Protein AF-A0A916DU75-F1 (afdb_monomer)

Radius of gyration: 29.06 Å; Cα contacts (8 Å, |Δi|>4): 273; chains: 1; bounding box: 98×56×51 Å

Mean predicted aligned error: 17.25 Å

Sequence (217 aa):
MIKKIGFFAILLAIMVCLQPNLFKSIFGGTTSDLSIDEKNLAAPTRGGAENTQYAAGYSAEDFGEAFSSPMDGKFVVEKEMKPIGPWEDLLNLKFSIRFDETVDDVIFEPKFSKKIRSYENKIIEVEGFIIPHDVAADAMADLEDDGQKFMFSAFPLASCFFCGGAGAESVMEAFPKNPIEYTERKIKIRGRLVFNEEDFLKLPYLLKDVVLVEDNL

Secondary structure (DSSP, 8-state):
---TTHHHHHHHHHHHTS-TTSSTTS-----------GGG--PPPTT-----PPPTT--TTTTTTTTTS--TTTS------PPPTTHHHHTT-EEEEEEETTTTEEEEEEE--HHHHTTTT-EEEEEEEEEPHHHHHTT-TT----SS-EEEESS-GGGSGGGTSS-GGGEEEEEESS-----SS-EEEEEEEEE--S-TTS-SEEEEEEEEEES--

pLDDT: mean 74.32, std 21.04, range [32.53, 98.25]

Foldseek 3Di:
DDDPPPPVVVVVVVVVVPDPDDPPPPDDDDDDDPPPPPVPPDDDDPPDDDDDDDDPPDDPVNCPPVPVVPPPPPDPPVPPPCFDFLLVQLQPWAWDWDQDPVVRDIFTQIDQDPSNCVQAQHKGKGKFAWDDPVLVCVVQVPPPPPPAKTKTFSDQPCQGCSNVNGPLSGIEIEGEPDHDDHDSDMFMKIFTWHADRDDRSDRGIYGPHIDTDGDHD

Solvent-accessible surface area (backbone atoms only — not comparable to full-atom values): 13849 Å² total; per-residue (Å²): 142,88,77,94,64,69,69,66,63,57,58,58,59,57,62,66,74,75,56,96,79,82,72,84,85,78,76,89,75,93,74,78,90,78,78,75,68,79,90,69,81,65,84,78,66,95,84,67,94,81,80,88,81,63,62,94,95,52,54,76,70,82,49,55,56,75,73,76,46,73,63,84,74,79,59,72,72,74,68,81,74,74,58,66,68,59,49,61,52,42,56,66,54,42,66,51,77,44,78,38,82,92,77,74,43,78,38,50,42,76,49,77,46,76,73,46,55,70,45,56,74,33,78,49,64,46,59,27,22,62,48,57,65,74,66,48,46,81,75,37,92,78,68,78,77,84,83,51,66,44,41,39,22,62,39,57,74,89,41,18,45,86,64,71,54,40,55,70,51,43,39,29,42,34,34,44,75,57,86,76,84,87,51,92,53,39,29,30,38,32,23,34,31,39,74,49,87,80,56,56,93,50,62,47,33,36,29,36,71,25,42,85,73,46,78,81,104

Organism: NCBI:txid2864201

Structure (mmCIF, N/CA/C/O backbone):
data_AF-A0A916DU75-F1
#
_entry.id   AF-A0A916DU75-F1
#
loop_
_atom_site.group_PDB
_atom_site.id
_atom_site.type_symbol
_atom_site.label_atom_id
_atom_site.label_alt_id
_atom_site.label_comp_id
_atom_site.label_asym_id
_atom_site.label_entity_id
_atom_site.label_seq_id
_atom_site.pdbx_PDB_ins_code
_atom_site.Cartn_x
_atom_site.Cartn_y
_atom_site.Cartn_z
_atom_site.occupancy
_atom_site.B_iso_or_equiv
_atom_site.auth_seq_id
_atom_site.auth_comp_id
_atom_site.auth_asym_id
_atom_site.auth_atom_id
_atom_site.pdbx_PDB_model_num
ATOM 1 N N . MET A 1 1 ? 84.729 -20.583 -16.388 1.00 51.12 1 MET A N 1
ATOM 2 C CA . MET A 1 1 ? 83.946 -20.934 -17.596 1.00 51.12 1 MET A CA 1
ATOM 3 C C . MET A 1 1 ? 82.936 -22.000 -17.215 1.00 51.12 1 MET A C 1
ATOM 5 O O . MET A 1 1 ? 83.378 -23.101 -16.955 1.00 51.12 1 MET A O 1
ATOM 9 N N . ILE A 1 2 ? 81.645 -21.663 -17.093 1.00 46.91 2 ILE A N 1
ATOM 10 C CA . ILE A 1 2 ? 80.456 -22.551 -17.111 1.00 46.91 2 ILE A CA 1
ATOM 11 C C . ILE A 1 2 ? 79.218 -21.650 -16.887 1.00 46.91 2 ILE A C 1
ATOM 13 O O . ILE A 1 2 ? 79.320 -20.645 -16.191 1.00 46.91 2 ILE A O 1
ATOM 17 N N . LYS A 1 3 ? 78.078 -22.032 -17.485 1.00 43.00 3 LYS A N 1
ATOM 18 C CA . LYS A 1 3 ? 76.734 -21.399 -17.500 1.00 43.00 3 LYS A CA 1
ATOM 19 C C . LYS A 1 3 ? 76.401 -20.442 -18.661 1.00 43.00 3 LYS A C 1
ATOM 21 O O . LYS A 1 3 ? 75.785 -19.404 -18.470 1.00 43.00 3 LYS A O 1
ATOM 26 N N . LYS A 1 4 ? 76.626 -20.897 -19.902 1.00 53.75 4 LYS A N 1
ATOM 27 C CA . LYS A 1 4 ? 75.838 -20.493 -21.097 1.00 53.75 4 LYS A CA 1
ATOM 28 C C . LYS A 1 4 ? 74.477 -21.226 -21.209 1.00 53.75 4 LYS A C 1
ATOM 30 O O . LYS A 1 4 ? 73.976 -21.432 -22.304 1.00 53.75 4 LYS A O 1
ATOM 35 N N . ILE A 1 5 ? 73.879 -21.651 -20.092 1.00 56.03 5 ILE A N 1
ATOM 36 C CA . ILE A 1 5 ? 72.645 -22.471 -20.085 1.00 56.03 5 ILE A CA 1
ATOM 37 C C . ILE A 1 5 ? 71.420 -21.674 -19.583 1.00 56.03 5 ILE A C 1
ATOM 39 O O . ILE A 1 5 ? 70.287 -22.073 -19.814 1.00 56.03 5 ILE A O 1
ATOM 43 N N . GLY A 1 6 ? 71.615 -20.496 -18.976 1.00 48.59 6 GLY A N 1
ATOM 44 C CA . GLY A 1 6 ? 70.511 -19.704 -18.408 1.00 48.59 6 GLY A CA 1
ATOM 45 C C . GLY A 1 6 ? 69.753 -18.801 -19.389 1.00 48.59 6 GLY A C 1
ATOM 46 O O . GLY A 1 6 ? 68.643 -18.388 -19.082 1.00 48.59 6 GLY A O 1
ATOM 47 N N . PHE A 1 7 ? 70.312 -18.490 -20.562 1.00 50.97 7 PHE A N 1
ATOM 48 C CA . PHE A 1 7 ? 69.711 -17.491 -21.462 1.00 50.97 7 PHE A CA 1
ATOM 49 C C . PHE A 1 7 ? 68.712 -18.094 -22.467 1.00 50.97 7 PHE A C 1
ATOM 51 O O . PHE A 1 7 ? 67.794 -17.415 -22.912 1.00 50.97 7 PHE A O 1
ATOM 58 N N . PHE A 1 8 ? 68.836 -19.388 -22.782 1.00 50.06 8 PHE A N 1
ATOM 59 C CA . PHE A 1 8 ? 67.950 -20.064 -23.741 1.00 50.06 8 PHE A CA 1
ATOM 60 C C . PHE A 1 8 ? 66.620 -20.533 -23.122 1.00 50.06 8 PHE A C 1
ATOM 62 O O . PHE A 1 8 ? 65.616 -20.614 -23.821 1.00 50.06 8 PHE A O 1
ATOM 69 N N . ALA A 1 9 ? 66.581 -20.779 -21.807 1.00 51.38 9 ALA A N 1
ATOM 70 C CA . ALA A 1 9 ? 65.357 -21.184 -21.108 1.00 51.38 9 ALA A CA 1
ATOM 71 C C . ALA A 1 9 ? 64.379 -20.015 -20.874 1.00 51.38 9 ALA A C 1
ATOM 73 O O . ALA A 1 9 ? 63.173 -20.223 -20.788 1.00 51.38 9 ALA A O 1
ATOM 74 N N . ILE A 1 10 ? 64.884 -18.779 -20.820 1.00 54.25 10 ILE A N 1
ATOM 75 C CA . ILE A 1 10 ? 64.062 -17.582 -20.584 1.00 54.25 10 ILE A CA 1
ATOM 76 C C . ILE A 1 10 ? 63.398 -17.102 -21.885 1.00 54.25 10 ILE A C 1
ATOM 78 O O . ILE A 1 10 ? 62.276 -16.604 -21.852 1.00 54.25 10 ILE A O 1
ATOM 82 N N . LEU A 1 11 ? 64.020 -17.335 -23.048 1.00 52.31 11 LEU A N 1
ATOM 83 C CA . LEU A 1 11 ? 63.422 -16.969 -24.337 1.00 52.31 11 LEU A CA 1
ATOM 84 C C . LEU A 1 11 ? 62.243 -17.878 -24.735 1.00 52.31 11 LEU A C 1
ATOM 86 O O . LEU A 1 11 ? 61.306 -17.415 -25.378 1.00 52.31 11 LEU A O 1
ATOM 90 N N . LEU A 1 12 ? 62.254 -19.151 -24.318 1.00 51.94 12 LEU A N 1
ATOM 91 C CA . LEU A 1 12 ? 61.173 -20.098 -24.619 1.00 51.94 12 LEU A CA 1
ATOM 92 C C . LEU A 1 12 ? 59.919 -19.845 -23.759 1.00 51.94 12 LEU A C 1
ATOM 94 O O . LEU A 1 12 ? 58.803 -20.042 -24.230 1.00 51.94 12 LEU A O 1
ATOM 98 N N . ALA A 1 13 ? 60.086 -19.336 -22.533 1.00 51.72 13 ALA A N 1
ATOM 99 C CA . ALA A 1 13 ? 58.971 -18.990 -21.649 1.00 51.72 13 ALA A CA 1
ATOM 100 C C . ALA A 1 13 ? 58.232 -17.710 -22.088 1.00 51.72 13 ALA A C 1
ATOM 102 O O . ALA A 1 13 ? 57.023 -17.603 -21.9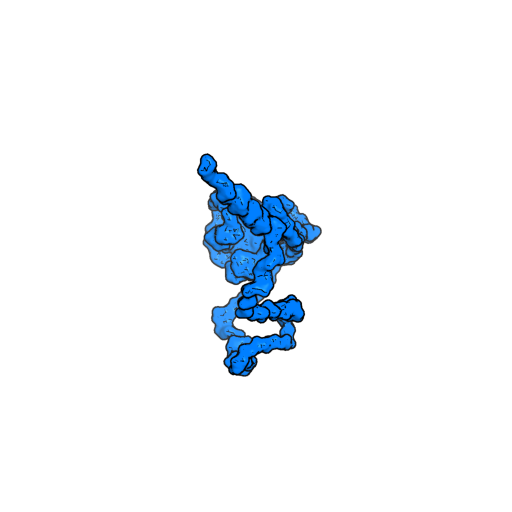08 1.00 51.72 13 ALA A O 1
ATOM 103 N N . ILE A 1 14 ? 58.926 -16.759 -22.724 1.00 54.84 14 ILE A N 1
ATOM 104 C CA . ILE A 1 14 ? 58.313 -15.507 -23.203 1.00 54.84 14 ILE A CA 1
ATOM 105 C C . ILE A 1 14 ? 57.527 -15.731 -24.508 1.00 54.84 14 ILE A C 1
ATOM 107 O O . ILE A 1 14 ? 56.539 -15.043 -24.759 1.00 54.84 14 ILE A O 1
ATOM 111 N N . MET A 1 15 ? 57.891 -16.740 -25.306 1.00 50.84 15 MET A N 1
ATOM 112 C CA . MET A 1 15 ? 57.182 -17.058 -26.550 1.00 50.84 15 MET A CA 1
ATOM 113 C C . MET A 1 15 ? 55.843 -17.792 -26.325 1.00 50.84 15 MET A C 1
ATOM 115 O O . MET A 1 15 ? 54.954 -17.706 -27.167 1.00 50.84 15 MET A O 1
ATOM 119 N N . VAL A 1 16 ? 55.655 -18.444 -25.169 1.00 51.28 16 VAL A N 1
ATOM 120 C CA . VAL A 1 16 ? 54.375 -19.069 -24.766 1.00 51.28 16 VAL A CA 1
ATOM 121 C C . VAL A 1 16 ? 53.357 -18.029 -24.268 1.00 51.28 16 VAL A C 1
ATOM 123 O O . VAL A 1 16 ? 52.153 -18.255 -24.355 1.00 51.28 16 VAL A O 1
ATOM 126 N N . CYS A 1 17 ? 53.805 -16.84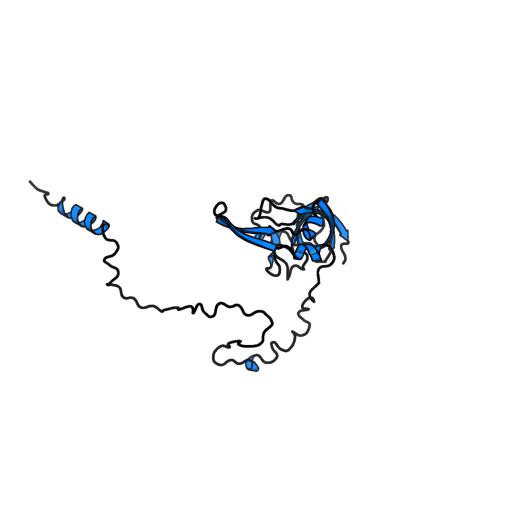6 -23.835 1.00 51.00 17 CYS A N 1
ATOM 127 C CA . CYS A 1 17 ? 52.925 -15.785 -23.331 1.00 51.00 17 CYS A CA 1
ATOM 128 C C . CYS A 1 17 ? 52.365 -14.842 -24.414 1.00 51.00 17 CYS A C 1
ATOM 130 O O . CYS A 1 17 ? 51.558 -13.975 -24.089 1.00 51.00 17 CYS A O 1
ATOM 132 N N . LEU A 1 18 ? 52.760 -14.984 -25.688 1.00 50.78 18 LEU A N 1
ATOM 133 C CA . LEU A 1 18 ? 52.386 -14.045 -26.761 1.00 50.78 18 LEU A CA 1
ATOM 134 C C . LEU A 1 18 ? 51.386 -14.582 -27.800 1.00 50.78 18 LEU A C 1
ATOM 136 O O . LEU A 1 18 ? 51.041 -13.845 -28.720 1.00 50.78 18 LEU A O 1
ATOM 140 N N . GLN A 1 19 ? 50.860 -15.808 -27.661 1.00 55.09 19 GLN A N 1
ATOM 141 C CA . GLN A 1 19 ? 49.793 -16.317 -28.543 1.00 55.09 19 GLN A CA 1
ATOM 142 C C . GLN A 1 19 ? 48.763 -17.201 -27.806 1.00 55.09 19 GLN A C 1
ATOM 144 O O . GLN A 1 19 ? 48.834 -18.426 -27.891 1.00 55.09 19 GLN A O 1
ATOM 149 N N . PRO A 1 20 ? 47.741 -16.626 -27.146 1.00 52.00 20 PRO A N 1
ATOM 150 C CA . PRO A 1 20 ? 46.705 -17.404 -26.452 1.00 52.00 20 PRO A CA 1
ATOM 151 C C . PRO A 1 20 ? 45.729 -18.162 -27.380 1.00 52.00 20 PRO A C 1
ATOM 153 O O . PRO A 1 20 ? 44.843 -18.856 -26.893 1.00 52.00 20 PRO A O 1
ATOM 156 N N . ASN A 1 21 ? 45.879 -18.078 -28.709 1.00 53.66 21 ASN A N 1
ATOM 157 C CA . ASN A 1 21 ? 44.889 -18.584 -29.672 1.00 53.66 21 ASN A CA 1
ATOM 158 C C . ASN A 1 21 ? 45.361 -19.731 -30.586 1.00 53.66 21 ASN A C 1
ATOM 160 O O . ASN A 1 21 ? 44.646 -20.073 -31.523 1.00 53.66 21 ASN A O 1
ATOM 164 N N . LEU A 1 22 ? 46.508 -20.372 -30.326 1.00 51.56 22 LEU A N 1
ATOM 165 C CA . LEU A 1 22 ? 47.019 -21.441 -31.207 1.00 51.56 22 LEU A CA 1
ATOM 166 C C . LEU A 1 22 ? 46.821 -22.884 -30.693 1.00 51.56 22 LEU A C 1
ATOM 168 O O . LEU A 1 22 ? 47.284 -23.821 -31.334 1.00 51.56 22 LEU A O 1
ATOM 172 N N . PHE A 1 23 ? 46.106 -23.099 -29.580 1.00 50.50 23 PHE A N 1
ATOM 173 C CA . PHE A 1 23 ? 45.897 -24.443 -28.999 1.00 50.50 23 PHE A CA 1
ATOM 174 C C . PHE A 1 23 ? 44.430 -24.899 -28.887 1.00 50.50 23 PHE A C 1
ATOM 176 O O . PHE A 1 23 ? 44.132 -25.876 -28.206 1.00 50.50 23 PHE A O 1
ATOM 183 N N . LYS A 1 24 ? 43.500 -24.255 -29.606 1.00 45.78 24 LYS A N 1
ATOM 184 C CA . LYS A 1 24 ? 42.074 -24.651 -29.636 1.00 45.78 24 LYS A CA 1
ATOM 185 C C . LYS A 1 24 ? 41.729 -25.773 -30.632 1.00 45.78 24 LYS A C 1
ATOM 187 O O . LYS A 1 24 ? 40.564 -26.120 -30.755 1.00 45.78 24 LYS A O 1
ATOM 192 N N . SER A 1 25 ? 42.711 -26.361 -31.324 1.00 46.25 25 SER A N 1
ATOM 193 C CA . SER A 1 25 ? 42.462 -27.329 -32.412 1.00 46.25 25 SER A CA 1
ATOM 194 C C . SER A 1 25 ? 42.789 -28.799 -32.087 1.00 46.25 25 SER A C 1
ATOM 196 O O . SER A 1 25 ? 42.677 -29.635 -32.979 1.00 46.25 25 SER A O 1
ATOM 198 N N . ILE A 1 26 ? 43.215 -29.148 -30.865 1.00 47.94 26 ILE A N 1
ATOM 199 C CA . ILE A 1 26 ? 43.721 -30.514 -30.569 1.00 47.94 26 ILE A CA 1
ATOM 200 C C . ILE A 1 26 ? 42.933 -31.252 -29.467 1.00 47.94 26 ILE A C 1
ATOM 202 O O . ILE A 1 26 ? 43.061 -32.464 -29.337 1.00 47.94 26 ILE A O 1
ATOM 206 N N . PHE A 1 27 ? 42.015 -30.594 -28.756 1.00 41.56 27 PHE A N 1
ATOM 207 C CA . PHE A 1 27 ? 41.101 -31.274 -27.828 1.00 41.56 27 PHE A CA 1
ATOM 208 C C . PHE A 1 27 ? 39.665 -31.214 -28.344 1.00 41.56 27 PHE A C 1
ATOM 210 O O . PHE A 1 27 ? 38.854 -30.398 -27.916 1.00 41.56 27 PHE A O 1
ATOM 217 N N . GLY A 1 28 ? 39.375 -32.097 -29.302 1.00 36.03 28 GLY A N 1
ATOM 218 C CA . GLY A 1 28 ? 38.015 -32.513 -29.617 1.00 36.03 28 GLY A CA 1
ATOM 219 C C . GLY A 1 28 ? 37.444 -33.298 -28.438 1.00 36.03 28 GLY A C 1
ATOM 220 O O . GLY A 1 28 ? 37.869 -34.419 -28.170 1.00 36.03 28 GLY A O 1
ATOM 221 N N . GLY A 1 29 ? 36.502 -32.680 -27.732 1.00 32.91 29 GLY A N 1
ATOM 222 C CA . GLY A 1 29 ? 35.667 -33.300 -26.713 1.00 32.91 29 GLY A CA 1
ATOM 223 C C . GLY A 1 29 ? 34.213 -32.996 -27.040 1.00 32.91 29 GLY A C 1
ATOM 224 O O . GLY A 1 29 ? 33.745 -31.880 -26.845 1.00 32.91 29 GLY A O 1
ATOM 225 N N . THR A 1 30 ? 33.534 -33.989 -27.603 1.00 36.16 30 THR A N 1
ATOM 226 C CA . THR A 1 30 ? 32.103 -34.005 -27.900 1.00 36.16 30 THR A CA 1
ATOM 227 C C . THR A 1 30 ? 31.295 -34.026 -26.604 1.00 36.16 30 THR A C 1
ATOM 229 O O . THR A 1 30 ? 31.310 -35.040 -25.916 1.00 36.16 30 THR A O 1
ATOM 232 N N . THR A 1 31 ? 30.525 -32.976 -26.315 1.00 36.09 31 THR A N 1
ATOM 233 C CA . THR A 1 31 ? 29.314 -33.069 -25.480 1.00 36.09 31 THR A CA 1
ATOM 234 C C . THR A 1 31 ? 28.274 -32.060 -25.961 1.00 36.09 31 THR A C 1
ATOM 236 O O . THR A 1 31 ? 28.397 -30.867 -25.708 1.00 36.09 31 THR A O 1
ATOM 239 N N . SER A 1 32 ? 27.273 -32.603 -26.660 1.00 38.34 32 SER A N 1
ATOM 240 C CA . SER A 1 32 ? 25.868 -32.175 -26.701 1.00 38.34 32 SER A CA 1
ATOM 241 C C . SER A 1 32 ? 25.564 -30.684 -26.885 1.00 38.34 32 SER A C 1
ATOM 243 O O . SER A 1 32 ? 25.498 -29.925 -25.919 1.00 38.34 32 SER A O 1
ATOM 245 N N . ASP A 1 33 ? 25.224 -30.337 -28.128 1.00 34.66 33 ASP A N 1
ATOM 246 C CA . ASP A 1 33 ? 24.292 -29.259 -28.460 1.00 34.66 33 ASP A CA 1
ATOM 247 C C . ASP A 1 33 ? 23.024 -29.357 -27.592 1.00 34.66 33 ASP A C 1
ATOM 249 O O . ASP A 1 33 ? 22.188 -30.240 -27.785 1.00 34.66 33 ASP A O 1
ATOM 253 N N . LEU A 1 34 ? 22.860 -28.426 -26.653 1.00 44.62 34 LEU A N 1
ATOM 254 C CA . LEU A 1 34 ? 21.542 -27.976 -26.216 1.00 44.62 34 LEU A CA 1
ATOM 255 C C . LEU A 1 34 ? 21.220 -26.726 -27.032 1.00 44.62 34 LEU A C 1
ATOM 257 O O . LEU A 1 34 ? 21.458 -25.599 -26.602 1.00 44.62 34 LEU A O 1
ATOM 261 N N . SER A 1 35 ? 20.718 -26.936 -28.246 1.00 38.88 35 SER A N 1
ATOM 262 C CA . SER A 1 35 ? 20.014 -25.889 -28.976 1.00 38.88 35 SER A CA 1
ATOM 263 C C . SER A 1 35 ? 18.678 -25.655 -28.273 1.00 38.88 35 SER A C 1
ATOM 265 O O . SER A 1 35 ? 17.723 -26.412 -28.431 1.00 38.88 35 SER A O 1
ATOM 267 N N . ILE A 1 36 ? 18.613 -24.614 -27.444 1.00 48.94 36 ILE A N 1
ATOM 268 C CA . ILE A 1 36 ? 17.324 -24.038 -27.065 1.00 48.94 36 ILE A CA 1
ATOM 269 C C . ILE A 1 36 ? 16.823 -23.301 -28.305 1.00 48.94 36 ILE A C 1
ATOM 271 O O . ILE A 1 36 ? 17.370 -22.271 -28.694 1.00 48.94 36 ILE A O 1
ATOM 275 N N . ASP A 1 37 ? 15.818 -23.880 -28.958 1.00 44.12 37 ASP A N 1
ATOM 276 C CA . ASP A 1 37 ? 15.109 -23.268 -30.076 1.00 44.12 37 ASP A CA 1
ATOM 277 C C . ASP A 1 37 ? 14.392 -22.002 -29.571 1.00 44.12 37 ASP A C 1
ATOM 279 O O . ASP A 1 37 ? 13.327 -22.052 -28.952 1.00 44.12 37 ASP A O 1
ATOM 283 N N . GLU A 1 38 ? 14.986 -20.840 -29.841 1.00 49.88 38 GLU A N 1
ATOM 284 C CA . GLU A 1 38 ? 14.528 -19.508 -29.409 1.00 49.88 38 GLU A CA 1
ATOM 285 C C . GLU A 1 38 ? 13.135 -19.128 -29.969 1.00 49.88 38 GLU A C 1
ATOM 287 O O . GLU A 1 38 ? 12.545 -18.118 -29.597 1.00 49.88 38 GLU A O 1
ATOM 292 N N . LYS A 1 39 ? 12.554 -19.964 -30.840 1.00 42.16 39 LYS A N 1
ATOM 293 C CA . LYS A 1 39 ? 11.225 -19.764 -31.438 1.00 42.16 39 LYS A CA 1
ATOM 294 C C . LYS A 1 39 ? 10.047 -20.247 -30.585 1.00 42.16 39 LYS A C 1
ATOM 296 O O . LYS A 1 39 ? 8.913 -20.006 -30.985 1.00 42.16 39 LYS A O 1
ATOM 301 N N . ASN A 1 40 ? 10.285 -20.873 -29.430 1.00 44.72 40 ASN A N 1
ATOM 302 C CA . ASN A 1 40 ? 9.222 -21.337 -28.522 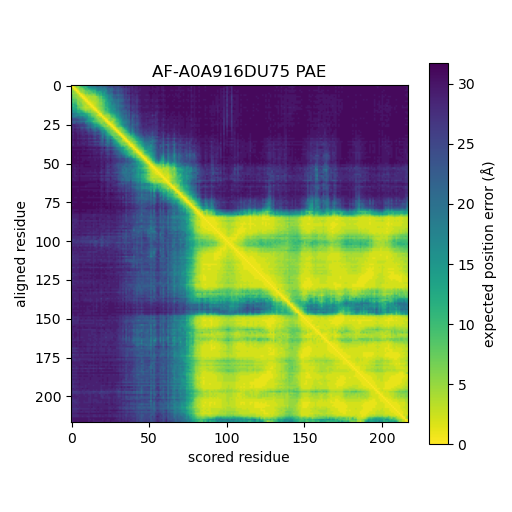1.00 44.72 40 ASN A CA 1
ATOM 303 C C . ASN A 1 40 ? 9.191 -20.617 -27.160 1.00 44.72 40 ASN A C 1
ATOM 305 O O . ASN A 1 40 ? 8.504 -21.055 -26.242 1.00 44.72 40 ASN A O 1
ATOM 309 N N . LEU A 1 41 ? 9.871 -19.476 -27.025 1.00 42.69 41 LEU A N 1
ATOM 310 C CA . LEU A 1 41 ? 9.813 -18.621 -25.831 1.00 42.69 41 LEU A CA 1
ATOM 311 C C . LEU A 1 41 ? 8.639 -17.631 -25.886 1.00 42.69 41 LEU A C 1
ATOM 313 O O . LEU A 1 41 ? 8.790 -16.429 -25.686 1.00 42.69 41 LEU A O 1
ATOM 317 N N . ALA A 1 42 ? 7.442 -18.150 -26.143 1.00 43.34 42 ALA A N 1
ATOM 318 C CA . ALA A 1 42 ? 6.205 -17.437 -25.868 1.00 43.34 42 ALA A CA 1
ATOM 319 C C . ALA A 1 42 ? 5.496 -18.172 -24.731 1.00 43.34 42 ALA A C 1
ATOM 321 O O . ALA A 1 42 ? 5.001 -19.281 -24.916 1.00 43.34 42 ALA A O 1
ATOM 322 N N . ALA A 1 43 ? 5.465 -17.566 -23.544 1.00 42.41 43 ALA A N 1
ATOM 323 C CA . ALA A 1 43 ? 4.612 -18.045 -22.466 1.00 42.41 43 ALA A CA 1
ATOM 324 C C . ALA A 1 43 ? 3.146 -17.973 -22.942 1.00 42.41 43 ALA A C 1
ATOM 326 O O . ALA A 1 43 ? 2.694 -16.882 -23.309 1.00 42.41 43 ALA A O 1
ATOM 327 N N . PRO A 1 44 ? 2.392 -19.087 -22.980 1.00 39.59 44 PRO A N 1
ATOM 328 C CA . PRO A 1 44 ? 0.991 -19.037 -23.359 1.00 39.59 44 PRO A CA 1
ATOM 329 C C . PRO A 1 44 ? 0.202 -18.273 -22.295 1.00 39.59 44 PRO A C 1
ATOM 331 O O . PRO A 1 44 ? 0.306 -18.525 -21.092 1.00 39.59 44 PRO A O 1
ATOM 334 N N . THR A 1 45 ? -0.602 -17.318 -22.751 1.00 42.06 45 THR A N 1
ATOM 335 C CA . THR A 1 45 ? -1.595 -16.626 -21.937 1.00 42.06 45 THR A CA 1
ATOM 336 C C . THR A 1 45 ? -2.581 -17.643 -21.362 1.00 42.06 45 THR A C 1
ATOM 338 O O . THR A 1 45 ? -3.126 -18.491 -22.071 1.00 42.06 45 THR A O 1
ATOM 341 N N . ARG A 1 46 ? -2.817 -17.566 -20.047 1.00 45.16 46 ARG A N 1
ATOM 342 C CA . ARG A 1 46 ? -3.764 -18.423 -19.325 1.00 45.16 46 ARG A CA 1
ATOM 343 C C . ARG A 1 46 ? -5.190 -18.101 -19.792 1.00 45.16 46 ARG A C 1
ATOM 345 O O . ARG A 1 46 ? -5.841 -17.220 -19.245 1.00 45.16 46 ARG A O 1
ATOM 352 N N . GLY A 1 47 ? -5.637 -18.780 -20.847 1.00 44.91 47 GLY A N 1
ATOM 353 C CA . GLY A 1 47 ? -6.972 -18.596 -21.427 1.00 44.91 47 GLY A CA 1
ATOM 354 C C . GLY A 1 47 ? -7.173 -19.087 -22.865 1.00 44.91 47 GLY A C 1
ATOM 355 O O . GLY A 1 47 ? -8.289 -18.987 -23.362 1.00 44.91 47 GLY A O 1
ATOM 356 N N . GLY A 1 48 ? -6.147 -19.614 -23.542 1.00 32.53 48 GLY A N 1
ATOM 357 C CA . GLY A 1 48 ? -6.286 -20.213 -24.873 1.00 32.53 48 GLY A CA 1
ATOM 358 C C . GLY A 1 48 ? -6.036 -21.716 -24.834 1.00 32.53 48 GLY A C 1
ATOM 359 O O . GLY A 1 48 ? -4.919 -22.145 -24.562 1.00 32.53 48 GLY A O 1
ATOM 360 N N . ALA A 1 49 ? -7.064 -22.517 -25.098 1.00 48.53 49 ALA A N 1
ATOM 361 C CA . ALA A 1 49 ? -6.886 -23.925 -25.416 1.00 48.53 49 ALA A CA 1
ATOM 362 C C . ALA A 1 49 ? -6.204 -24.032 -26.784 1.00 48.53 49 ALA A C 1
ATOM 364 O O . ALA A 1 49 ? -6.823 -23.675 -27.776 1.00 48.53 49 ALA A O 1
ATOM 365 N N . GLU A 1 50 ? -4.946 -24.468 -26.818 1.00 49.31 50 GLU A N 1
ATOM 366 C CA . GLU A 1 50 ? -4.380 -25.391 -27.815 1.00 49.31 50 GLU A CA 1
ATOM 367 C C . GLU A 1 50 ? -2.861 -25.471 -27.638 1.00 49.31 50 GLU A C 1
ATOM 369 O O . GLU A 1 50 ? -2.211 -24.436 -27.634 1.00 49.31 50 GLU A O 1
ATOM 374 N N . ASN A 1 51 ? -2.345 -26.711 -27.572 1.00 49.91 51 ASN A N 1
ATOM 375 C CA . ASN A 1 51 ? -0.939 -27.160 -27.550 1.00 49.91 51 ASN A CA 1
ATOM 376 C C . ASN A 1 51 ? -0.244 -27.462 -26.200 1.00 49.91 51 ASN A C 1
ATOM 378 O O . ASN A 1 51 ? 0.972 -27.332 -26.073 1.00 49.91 51 ASN A O 1
ATOM 382 N N . THR A 1 52 ? -0.959 -28.030 -25.225 1.00 56.34 52 THR A N 1
ATOM 383 C CA . THR A 1 52 ? -0.298 -28.757 -24.123 1.00 56.34 52 THR A CA 1
ATOM 384 C C . THR A 1 52 ? 0.440 -29.985 -24.675 1.00 56.34 52 THR A C 1
ATOM 386 O O . THR A 1 52 ? -0.187 -30.916 -25.178 1.00 56.34 52 THR A O 1
ATOM 389 N N . GLN A 1 53 ? 1.774 -29.995 -24.611 1.00 61.09 53 GLN A N 1
ATOM 390 C CA . GLN A 1 53 ? 2.575 -31.178 -24.936 1.00 61.09 53 GLN A CA 1
ATOM 391 C C . GLN A 1 53 ? 2.703 -32.068 -23.697 1.00 61.09 53 GLN A C 1
ATOM 393 O O . GLN A 1 53 ? 3.240 -31.647 -22.674 1.00 61.09 53 GLN A O 1
ATOM 398 N N . TYR A 1 54 ? 2.213 -33.302 -23.794 1.00 68.69 54 TYR A N 1
ATOM 399 C CA . TYR A 1 54 ? 2.377 -34.323 -22.762 1.00 68.69 54 TYR A CA 1
ATOM 400 C C . TYR A 1 54 ? 3.661 -35.128 -23.005 1.00 68.69 54 TYR A C 1
ATOM 402 O O . TYR A 1 54 ? 4.118 -35.267 -24.142 1.00 68.69 54 TYR A O 1
ATOM 410 N N . ALA A 1 55 ? 4.253 -35.664 -21.934 1.00 69.88 55 ALA A N 1
ATOM 411 C CA . ALA A 1 55 ? 5.377 -36.588 -22.050 1.00 69.88 55 ALA A CA 1
ATOM 412 C C . ALA A 1 55 ? 4.975 -37.843 -22.850 1.00 69.88 55 ALA A C 1
ATOM 414 O O . ALA A 1 55 ? 3.810 -38.241 -22.860 1.00 69.88 55 ALA A O 1
ATOM 415 N N . ALA A 1 56 ? 5.941 -38.482 -23.515 1.00 69.94 56 ALA A N 1
ATOM 416 C CA . ALA A 1 56 ? 5.681 -39.667 -24.330 1.00 69.94 56 ALA A CA 1
ATOM 417 C C . ALA A 1 56 ? 4.994 -40.771 -23.505 1.00 69.94 56 ALA A C 1
ATOM 419 O O . ALA A 1 56 ? 5.517 -41.195 -22.476 1.00 69.94 56 ALA A O 1
ATOM 420 N N . GLY A 1 57 ? 3.833 -41.234 -23.975 1.00 75.25 57 GLY A N 1
ATOM 421 C CA . GLY A 1 57 ? 3.011 -42.229 -23.277 1.00 75.25 57 GLY A CA 1
ATOM 422 C C . GLY A 1 57 ? 1.935 -41.648 -22.356 1.00 75.25 57 GLY A C 1
ATOM 423 O O . GLY A 1 57 ? 1.244 -42.428 -21.714 1.00 75.25 57 GLY A O 1
ATOM 424 N N . TYR A 1 58 ? 1.781 -40.322 -22.316 1.00 66.12 58 TYR A N 1
ATOM 425 C CA . TYR A 1 58 ? 0.714 -39.636 -21.592 1.00 66.12 58 TYR A CA 1
ATOM 426 C C . TYR A 1 58 ? -0.145 -38.804 -22.550 1.00 66.12 58 TYR A C 1
ATOM 428 O O . TYR A 1 58 ? 0.352 -38.214 -23.511 1.00 66.12 58 TYR A O 1
ATOM 436 N N . SER A 1 59 ? -1.436 -38.732 -22.264 1.00 71.88 59 SER A N 1
ATOM 437 C CA . SER A 1 59 ? -2.456 -37.977 -22.987 1.00 71.88 59 SER A CA 1
ATOM 438 C C . SER A 1 59 ? -3.327 -37.190 -22.005 1.00 71.88 59 SER A C 1
ATOM 440 O O . SER A 1 59 ? -3.286 -37.418 -20.797 1.00 71.88 59 SER A O 1
ATOM 442 N N . ALA A 1 60 ? -4.152 -36.272 -22.514 1.00 64.50 60 ALA A N 1
ATOM 443 C CA . ALA A 1 60 ? -5.122 -35.550 -21.687 1.00 64.50 60 ALA A CA 1
ATOM 444 C C . ALA A 1 60 ? -6.086 -36.495 -20.938 1.00 64.50 60 ALA A C 1
ATOM 446 O O . ALA A 1 60 ? -6.555 -36.164 -19.852 1.00 64.50 60 ALA A O 1
ATOM 447 N N . GLU A 1 61 ? -6.353 -37.675 -21.500 1.00 65.12 61 GLU A N 1
ATOM 448 C CA . GLU A 1 61 ? -7.256 -38.690 -20.950 1.00 65.12 61 GLU A CA 1
ATOM 449 C C . GLU A 1 61 ? -6.640 -39.427 -19.753 1.00 65.12 61 GLU A C 1
ATOM 451 O O . GLU A 1 61 ? -7.359 -39.780 -18.818 1.00 65.12 61 GLU A O 1
ATOM 456 N N . ASP A 1 62 ? -5.311 -39.582 -19.727 1.00 74.06 62 ASP A N 1
ATOM 457 C CA . ASP A 1 62 ? -4.580 -40.186 -18.601 1.00 74.06 62 ASP A CA 1
ATOM 458 C C . ASP A 1 62 ? -4.618 -39.306 -17.341 1.00 74.06 62 ASP A C 1
ATOM 460 O O . ASP A 1 62 ? -4.446 -39.793 -16.224 1.00 74.06 62 ASP A O 1
ATOM 464 N N . PHE A 1 63 ? -4.880 -38.009 -17.518 1.00 63.22 63 PHE A N 1
ATOM 465 C CA . PHE A 1 63 ? -5.130 -37.044 -16.444 1.00 63.22 63 PHE A CA 1
ATOM 466 C C . PHE A 1 63 ? -6.625 -36.746 -16.268 1.00 63.22 63 PHE A C 1
ATOM 468 O O . PHE A 1 63 ? -6.980 -35.715 -15.686 1.00 63.22 63 PHE A O 1
ATOM 475 N N . GLY A 1 64 ? -7.491 -37.631 -16.783 1.00 52.72 64 GLY A N 1
ATOM 476 C CA . GLY A 1 64 ? -8.943 -37.540 -16.697 1.00 52.72 64 GLY A CA 1
ATOM 477 C C . GLY A 1 64 ? -9.411 -37.092 -15.317 1.00 52.72 64 GLY A C 1
ATOM 478 O O . GLY A 1 64 ? -8.891 -37.541 -14.299 1.00 52.72 64 GLY A O 1
ATOM 479 N N . GLU A 1 65 ? -10.359 -36.157 -15.300 1.00 49.22 65 GLU A N 1
ATOM 480 C CA . GLU A 1 65 ? -10.981 -35.559 -14.109 1.00 49.22 65 GLU A CA 1
ATOM 481 C C . GLU A 1 65 ? -10.068 -34.871 -13.086 1.00 49.22 65 GLU A C 1
ATOM 483 O O . GLU A 1 65 ? -10.547 -33.985 -12.384 1.00 49.22 65 GLU A O 1
ATOM 488 N N . ALA A 1 66 ? -8.760 -35.134 -13.066 1.00 54.34 66 ALA A N 1
ATOM 489 C CA . ALA A 1 66 ? -7.815 -34.522 -12.135 1.00 54.34 66 ALA A CA 1
ATOM 490 C C . ALA A 1 66 ? -7.748 -32.993 -12.288 1.00 54.34 66 ALA A C 1
ATOM 492 O O . ALA A 1 66 ? -7.415 -32.287 -11.338 1.00 54.34 66 ALA A O 1
ATOM 493 N N . PHE A 1 67 ? -8.105 -32.487 -13.473 1.00 51.53 67 PHE A N 1
ATOM 494 C CA . PHE A 1 67 ? -8.220 -31.057 -13.766 1.00 51.53 67 PHE A CA 1
ATOM 495 C C . PHE A 1 67 ? -9.636 -30.599 -14.150 1.00 51.53 67 PHE A C 1
ATOM 497 O O . PHE A 1 67 ? -9.877 -29.393 -14.183 1.00 51.53 67 PHE A O 1
ATOM 504 N N . SER A 1 68 ? -10.566 -31.512 -14.468 1.00 50.03 68 SER A N 1
ATOM 505 C CA . SER A 1 68 ? -11.946 -31.155 -14.854 1.00 50.03 68 SER A CA 1
ATOM 506 C C . SER A 1 68 ? -12.952 -31.258 -13.711 1.00 50.03 68 SER A C 1
ATOM 508 O O . SER A 1 68 ? -14.041 -30.695 -13.817 1.00 50.03 68 SER A O 1
ATOM 510 N N . SER A 1 69 ? -12.581 -31.901 -12.606 1.00 45.38 69 SER A N 1
ATOM 511 C CA . SER A 1 69 ? -13.255 -31.702 -11.332 1.00 45.38 69 SER A CA 1
ATOM 512 C C . SER A 1 69 ? -12.603 -30.498 -10.652 1.00 45.38 69 SER A C 1
ATOM 514 O O . SER A 1 69 ? -11.405 -30.540 -10.361 1.00 45.38 69 SER A O 1
ATOM 516 N N . PRO A 1 70 ? -13.329 -29.389 -10.419 1.00 51.44 70 PRO A N 1
ATOM 517 C CA . PRO A 1 70 ? -12.823 -28.347 -9.542 1.00 51.44 70 PRO A CA 1
ATOM 518 C C . PRO A 1 70 ? -12.582 -29.015 -8.191 1.00 51.44 70 PRO A C 1
ATOM 520 O O . PRO A 1 70 ? -13.556 -29.437 -7.574 1.00 51.44 70 PRO A O 1
ATOM 523 N N . MET A 1 71 ? -11.309 -29.160 -7.795 1.00 50.53 71 MET A N 1
ATOM 524 C CA . MET A 1 71 ? -10.888 -29.731 -6.512 1.00 50.53 71 MET A CA 1
ATOM 525 C C . MET A 1 71 ? -11.942 -29.462 -5.440 1.00 50.53 71 MET A C 1
ATOM 527 O O . MET A 1 71 ? -12.168 -28.315 -5.060 1.00 50.53 71 MET A O 1
ATOM 531 N N . ASP A 1 72 ? -12.602 -30.537 -5.033 1.00 51.16 72 ASP A N 1
ATOM 532 C CA . ASP A 1 72 ? -13.952 -30.667 -4.481 1.00 51.16 72 ASP A CA 1
ATOM 533 C C . ASP A 1 72 ? -14.186 -29.822 -3.217 1.00 51.16 72 ASP A C 1
ATOM 535 O O . ASP A 1 72 ? -14.268 -30.310 -2.091 1.00 51.16 72 ASP A O 1
ATOM 539 N N . GLY A 1 73 ? -14.232 -28.501 -3.387 1.00 49.59 73 GLY A N 1
ATOM 540 C CA . GLY A 1 73 ? -14.459 -27.540 -2.312 1.00 49.59 73 GLY A CA 1
ATOM 541 C C . GLY A 1 73 ? -13.401 -27.530 -1.202 1.00 49.59 73 GLY A C 1
ATOM 542 O O . GLY A 1 73 ? -13.624 -26.874 -0.188 1.00 49.59 73 GLY A O 1
ATOM 543 N N . LYS A 1 74 ? -12.264 -28.227 -1.350 1.00 47.56 74 LYS A N 1
ATOM 544 C CA . LYS A 1 74 ? -11.165 -28.199 -0.360 1.00 47.56 74 LYS A CA 1
ATOM 545 C C . LYS A 1 74 ? -10.196 -27.046 -0.549 1.00 47.56 74 LYS A C 1
ATOM 547 O O . LYS A 1 74 ? -9.564 -26.623 0.412 1.00 47.56 74 LYS A O 1
ATOM 552 N N . PHE A 1 75 ? -10.126 -26.514 -1.759 1.00 42.97 75 PHE A N 1
ATOM 553 C CA . PHE A 1 75 ? -9.531 -25.218 -2.008 1.00 42.97 75 PHE A CA 1
ATOM 554 C C . PHE A 1 75 ? -10.682 -24.328 -2.426 1.00 42.97 75 PHE A C 1
ATOM 556 O O . PHE A 1 75 ? -11.131 -24.358 -3.571 1.00 42.97 75 PHE A O 1
ATOM 563 N N . VAL A 1 76 ? -11.208 -23.567 -1.467 1.00 43.22 76 VAL A N 1
ATOM 564 C CA . VAL A 1 76 ? -11.949 -22.364 -1.818 1.00 43.22 76 VAL A CA 1
ATOM 565 C C . VAL A 1 76 ? -10.924 -21.518 -2.562 1.00 43.22 76 VAL A C 1
ATOM 567 O O . VAL A 1 76 ? -10.063 -20.904 -1.941 1.00 43.22 76 VAL A O 1
ATOM 570 N N . VAL A 1 77 ? -10.943 -21.569 -3.898 1.00 46.81 77 VAL A N 1
ATOM 571 C CA . VAL A 1 77 ? -10.328 -20.520 -4.707 1.00 46.81 77 VAL A CA 1
ATOM 572 C C . VAL A 1 77 ? -11.083 -19.289 -4.268 1.00 46.81 77 VAL A C 1
ATOM 574 O O . VAL A 1 77 ? -12.260 -19.136 -4.598 1.00 46.81 77 VAL A O 1
ATOM 577 N N . GLU A 1 78 ? -10.453 -18.535 -3.374 1.00 52.59 78 GLU A N 1
ATOM 578 C CA . GLU A 1 78 ? -11.006 -17.364 -2.732 1.00 52.59 78 GLU A CA 1
ATOM 579 C C . GLU A 1 78 ? -11.334 -16.396 -3.857 1.00 52.59 78 GLU A C 1
ATOM 581 O O . GLU A 1 78 ? -10.469 -15.751 -4.445 1.00 52.59 78 GLU A O 1
ATOM 586 N N . LYS A 1 79 ? -12.597 -16.492 -4.272 1.00 45.91 79 LYS A N 1
ATOM 587 C CA . LYS A 1 79 ? -13.200 -15.876 -5.439 1.00 45.91 79 LYS A CA 1
ATOM 588 C C . LYS A 1 79 ? -12.675 -14.461 -5.536 1.00 45.91 79 LYS A C 1
ATOM 590 O O . LYS A 1 79 ? -13.010 -13.682 -4.650 1.00 45.91 79 LYS A O 1
ATOM 595 N N . GLU A 1 80 ? -11.871 -14.208 -6.576 1.00 54.47 80 GLU A N 1
ATOM 596 C CA . GLU A 1 80 ? -11.211 -12.941 -6.909 1.00 54.47 80 GLU A CA 1
ATOM 597 C C . GLU A 1 80 ? -11.793 -11.791 -6.096 1.00 54.47 80 GLU A C 1
ATOM 599 O O . GLU A 1 80 ? -12.826 -11.212 -6.455 1.00 54.47 80 GLU A O 1
ATOM 604 N N . MET A 1 81 ? -11.203 -11.551 -4.921 1.00 57.38 81 MET A N 1
ATOM 605 C CA . MET A 1 81 ? -11.698 -10.524 -4.024 1.00 57.38 81 MET A CA 1
ATOM 606 C C . MET A 1 81 ? -11.345 -9.218 -4.707 1.00 57.38 81 MET A C 1
ATOM 608 O O . MET A 1 81 ? -10.206 -8.761 -4.637 1.00 57.38 81 MET A O 1
ATOM 612 N N . LYS A 1 82 ? -12.301 -8.678 -5.472 1.00 62.44 82 LYS A N 1
ATOM 613 C CA . LYS A 1 82 ? -12.107 -7.406 -6.143 1.00 62.44 82 LYS A CA 1
ATOM 614 C C . LYS A 1 82 ? -11.817 -6.396 -5.028 1.00 62.44 82 LYS A C 1
ATOM 616 O O . LYS A 1 82 ? -12.683 -6.206 -4.173 1.00 62.44 82 LYS A O 1
ATOM 621 N N . PRO A 1 83 ? -10.623 -5.797 -5.010 1.00 66.50 83 PRO A N 1
ATOM 622 C CA . PRO A 1 83 ? -10.246 -4.832 -3.993 1.00 66.50 83 PRO A CA 1
ATOM 623 C C . PRO A 1 83 ? -11.286 -3.715 -3.972 1.00 66.50 83 PRO A C 1
ATOM 625 O O . PRO A 1 83 ? -11.678 -3.235 -5.034 1.00 66.50 83 PRO A O 1
ATOM 628 N N . ILE A 1 84 ? -11.758 -3.342 -2.785 1.00 80.81 84 ILE A N 1
ATOM 629 C CA . ILE A 1 84 ? -12.795 -2.320 -2.605 1.00 80.81 84 ILE A CA 1
ATOM 630 C C . ILE A 1 84 ? -12.130 -1.027 -2.129 1.00 80.81 84 ILE A C 1
ATOM 632 O O . ILE A 1 84 ? -11.207 -1.047 -1.312 1.00 80.81 84 ILE A O 1
ATOM 636 N N . GLY A 1 85 ? -12.616 0.115 -2.617 1.00 91.12 85 GLY A N 1
ATOM 637 C CA . GLY A 1 85 ? -12.178 1.429 -2.145 1.00 91.12 85 GLY A CA 1
ATOM 638 C C . GLY A 1 85 ? -10.876 1.887 -2.810 1.00 91.12 85 GLY A C 1
ATOM 639 O O . GLY A 1 85 ? -10.713 1.673 -4.010 1.00 91.12 85 GLY A O 1
ATOM 640 N N . PRO A 1 86 ? -9.943 2.541 -2.088 1.00 95.19 86 PRO A N 1
ATOM 641 C CA . PRO A 1 86 ? -8.731 3.099 -2.698 1.00 95.19 86 PRO A CA 1
ATOM 642 C C . PRO A 1 86 ? -7.894 2.079 -3.478 1.00 95.19 86 PRO A C 1
ATOM 644 O O . PRO A 1 86 ? -7.270 2.440 -4.474 1.00 95.19 86 PRO A O 1
ATOM 647 N N . TRP A 1 87 ? -7.916 0.805 -3.078 1.00 95.19 87 TRP A N 1
ATOM 648 C CA . TRP A 1 87 ? -7.194 -0.258 -3.775 1.00 95.19 87 TRP A CA 1
ATOM 649 C C . TRP A 1 87 ? -7.589 -0.416 -5.245 1.00 95.19 87 TRP A C 1
ATOM 651 O O . TRP A 1 87 ? -6.729 -0.761 -6.049 1.00 95.19 87 TRP A O 1
ATOM 661 N N . GLU A 1 88 ? -8.832 -0.093 -5.622 1.00 93.12 88 GLU A N 1
ATOM 662 C CA . GLU A 1 88 ? -9.275 -0.108 -7.025 1.00 93.12 88 GLU A CA 1
ATOM 663 C C . GLU A 1 88 ? -8.392 0.766 -7.921 1.00 93.12 88 GLU A C 1
ATOM 665 O O . GLU A 1 88 ? -8.167 0.445 -9.086 1.00 93.12 88 GLU A O 1
ATOM 670 N N . ASP A 1 89 ? -7.873 1.862 -7.372 1.00 95.12 89 ASP A N 1
ATOM 671 C CA . ASP A 1 89 ? -7.014 2.796 -8.083 1.00 95.12 89 ASP A CA 1
ATOM 672 C C . ASP A 1 89 ? -5.528 2.514 -7.842 1.00 95.12 89 ASP A C 1
ATOM 674 O O . ASP A 1 89 ? -4.737 2.592 -8.783 1.00 95.12 89 ASP A O 1
ATOM 678 N N . LEU A 1 90 ? -5.141 2.176 -6.607 1.00 95.38 90 LEU A N 1
ATOM 679 C CA . LEU A 1 90 ? -3.739 1.931 -6.241 1.00 95.38 90 LEU A CA 1
ATOM 680 C C . LEU A 1 90 ? -3.153 0.718 -6.980 1.00 95.38 90 LEU A C 1
ATOM 682 O O . LEU A 1 90 ? -2.043 0.792 -7.495 1.00 95.38 90 LEU A O 1
ATOM 686 N N . LEU A 1 91 ? -3.933 -0.347 -7.167 1.00 94.88 91 LEU A N 1
ATOM 687 C CA . LEU A 1 91 ? -3.490 -1.543 -7.897 1.00 94.88 91 LEU A CA 1
ATOM 688 C C . LEU A 1 91 ? -3.276 -1.311 -9.400 1.00 94.88 91 LEU A C 1
ATOM 690 O O . LEU A 1 91 ? -2.751 -2.167 -10.103 1.00 94.88 91 LEU A O 1
ATOM 694 N N . ASN A 1 92 ? -3.665 -0.146 -9.922 1.00 94.50 92 ASN A N 1
ATOM 695 C CA . ASN A 1 92 ? -3.365 0.236 -11.299 1.00 94.50 92 ASN A CA 1
ATOM 696 C C . ASN A 1 92 ? -1.994 0.915 -11.452 1.00 94.50 92 ASN A C 1
ATOM 698 O O . ASN A 1 92 ? -1.686 1.407 -12.546 1.00 94.50 92 ASN A O 1
ATOM 702 N N . LEU A 1 93 ? -1.175 0.965 -10.393 1.00 94.81 93 LEU A N 1
ATOM 703 C CA . LEU A 1 93 ? 0.197 1.461 -10.459 1.00 94.81 93 LEU A CA 1
ATOM 704 C C . LEU A 1 93 ? 0.990 0.704 -11.527 1.00 94.81 93 LEU A C 1
ATOM 706 O O . LEU A 1 93 ? 0.856 -0.504 -11.714 1.00 94.81 93 LEU A O 1
ATOM 710 N N . LYS A 1 94 ? 1.803 1.447 -12.272 1.00 94.12 94 LYS A N 1
ATOM 711 C CA . LYS A 1 94 ? 2.710 0.896 -13.277 1.00 94.12 94 LYS A CA 1
ATOM 712 C C . LYS A 1 94 ? 4.136 1.146 -12.841 1.00 94.12 94 LYS A C 1
ATOM 714 O O . LYS A 1 94 ? 4.395 2.130 -12.157 1.00 94.12 94 LYS A O 1
ATOM 719 N N . PHE A 1 95 ? 5.044 0.295 -13.288 1.00 93.56 95 PHE A N 1
ATOM 720 C CA . PHE A 1 95 ? 6.464 0.421 -12.998 1.00 93.56 95 PHE A CA 1
ATOM 721 C C . PHE A 1 95 ? 7.248 0.591 -14.294 1.00 93.56 95 PHE A C 1
ATOM 723 O O . PHE A 1 95 ? 6.920 -0.011 -15.318 1.00 93.56 95 PHE A O 1
ATOM 730 N N . SER A 1 96 ? 8.279 1.427 -14.248 1.00 93.00 96 SER A N 1
ATOM 731 C CA . SER A 1 96 ? 9.336 1.449 -15.251 1.00 93.00 96 SER A CA 1
ATOM 732 C C . SER A 1 96 ? 10.487 0.609 -14.728 1.00 93.00 96 SER A C 1
ATOM 734 O O . SER A 1 96 ? 11.084 0.952 -13.712 1.00 93.00 96 SER A O 1
ATOM 736 N N . ILE A 1 97 ? 10.792 -0.473 -15.431 1.00 91.50 97 ILE A N 1
ATOM 737 C CA . ILE A 1 97 ? 11.850 -1.405 -15.049 1.00 91.50 97 ILE A CA 1
ATOM 738 C C . ILE A 1 97 ? 13.148 -0.951 -15.714 1.00 91.50 97 ILE A C 1
ATOM 740 O O . ILE A 1 97 ? 13.172 -0.728 -16.927 1.00 91.50 97 ILE A O 1
ATOM 744 N N . ARG A 1 98 ? 14.219 -0.797 -14.936 1.00 90.06 98 ARG A N 1
ATOM 745 C CA . ARG A 1 98 ? 15.568 -0.525 -15.452 1.00 90.06 98 ARG A CA 1
ATOM 746 C C . ARG A 1 98 ? 16.620 -1.208 -14.591 1.00 90.06 98 ARG A C 1
ATOM 748 O O . ARG A 1 98 ? 16.395 -1.396 -13.406 1.00 90.06 98 ARG A O 1
ATOM 755 N N . PHE A 1 99 ? 17.766 -1.530 -15.174 1.00 90.94 99 PHE A N 1
ATOM 756 C CA . PHE A 1 99 ? 18.943 -1.909 -14.399 1.00 90.94 99 PHE A CA 1
ATOM 757 C C . PHE A 1 99 ? 19.675 -0.645 -13.943 1.00 90.94 99 PHE A C 1
ATOM 759 O O . PHE A 1 99 ? 19.824 0.288 -14.738 1.00 90.94 99 PHE A O 1
ATOM 766 N N . ASP A 1 100 ? 20.095 -0.602 -12.685 1.00 88.06 100 ASP A N 1
ATOM 767 C CA . ASP A 1 100 ? 20.848 0.508 -12.115 1.00 88.06 100 ASP A CA 1
ATOM 768 C C . ASP A 1 100 ? 22.217 0.018 -11.641 1.00 88.06 100 ASP A C 1
ATOM 770 O O . ASP A 1 100 ? 22.341 -0.726 -10.671 1.00 88.06 100 ASP A O 1
ATOM 774 N N . GLU A 1 101 ? 23.258 0.453 -12.350 1.00 90.81 101 GLU A N 1
ATOM 775 C CA . GLU A 1 101 ? 24.643 0.046 -12.095 1.00 90.81 101 GLU A CA 1
ATOM 776 C C . GLU A 1 101 ? 25.170 0.524 -10.732 1.00 90.81 101 GLU A C 1
ATOM 778 O O . GLU A 1 101 ? 26.167 -0.004 -10.248 1.00 90.81 101 GLU A O 1
ATOM 783 N N . THR A 1 102 ? 24.545 1.532 -10.109 1.00 88.50 102 THR A N 1
ATOM 784 C CA . THR A 1 102 ? 25.017 2.072 -8.824 1.00 88.50 102 THR A CA 1
ATOM 785 C C . THR A 1 102 ? 24.671 1.163 -7.652 1.00 88.50 102 THR A C 1
ATOM 787 O O . THR A 1 102 ? 25.431 1.107 -6.685 1.00 88.50 102 THR A O 1
ATOM 790 N N . VAL A 1 103 ? 23.556 0.440 -7.762 1.00 86.38 103 VAL A N 1
ATOM 791 C CA . VAL A 1 103 ? 23.100 -0.555 -6.783 1.00 86.38 103 VAL A CA 1
ATOM 792 C C . VAL A 1 103 ? 23.267 -1.993 -7.286 1.00 86.38 103 VAL A C 1
ATOM 794 O O . VAL A 1 103 ? 23.002 -2.917 -6.529 1.00 86.38 103 VAL A O 1
ATOM 797 N N . ASP A 1 104 ? 23.743 -2.172 -8.527 1.00 88.31 104 ASP A N 1
ATOM 798 C CA . ASP A 1 104 ? 23.933 -3.466 -9.207 1.00 88.31 104 ASP A CA 1
ATOM 799 C C . ASP A 1 104 ? 22.655 -4.328 -9.217 1.00 88.31 104 ASP A C 1
ATOM 801 O O . ASP A 1 104 ? 22.699 -5.545 -9.045 1.00 88.31 104 ASP A O 1
ATOM 805 N N . ASP A 1 105 ? 21.495 -3.683 -9.400 1.00 87.44 105 ASP A N 1
ATOM 806 C CA . ASP A 1 105 ? 20.185 -4.334 -9.282 1.00 87.44 105 ASP A CA 1
ATOM 807 C C . ASP A 1 105 ? 19.145 -3.790 -10.282 1.00 87.44 105 ASP A C 1
ATOM 809 O O . ASP A 1 105 ? 19.295 -2.724 -10.893 1.00 87.44 105 ASP A O 1
ATOM 813 N N . VAL A 1 106 ? 18.060 -4.544 -10.471 1.00 86.56 106 VAL A N 1
ATOM 814 C CA . VAL A 1 106 ? 16.894 -4.155 -11.265 1.00 86.56 106 VAL A CA 1
ATOM 815 C C . VAL A 1 106 ? 15.953 -3.312 -10.416 1.00 86.56 106 VAL A C 1
ATOM 817 O O . VAL A 1 106 ? 15.308 -3.778 -9.482 1.00 86.56 106 VAL A O 1
ATOM 820 N N . ILE A 1 107 ? 15.801 -2.058 -10.817 1.00 88.25 107 ILE A N 1
ATOM 821 C CA . ILE A 1 107 ? 14.948 -1.089 -10.156 1.00 88.25 107 ILE A CA 1
ATOM 822 C C . ILE A 1 107 ? 13.557 -1.047 -10.792 1.00 88.25 107 ILE A C 1
ATOM 824 O O . ILE A 1 107 ? 13.404 -0.885 -12.009 1.00 88.25 107 ILE A O 1
ATOM 828 N N . PHE A 1 108 ? 12.535 -1.086 -9.935 1.00 89.81 108 PHE A N 1
ATOM 829 C CA . PHE A 1 108 ? 11.131 -0.887 -10.283 1.00 89.81 108 PHE A CA 1
ATOM 830 C C . PHE A 1 108 ? 10.690 0.529 -9.908 1.00 89.81 108 PHE A C 1
ATOM 832 O O . PHE A 1 108 ? 10.206 0.781 -8.810 1.00 89.81 108 PHE A O 1
ATOM 839 N N . GLU A 1 109 ? 10.821 1.482 -10.831 1.00 92.19 109 GLU A N 1
ATOM 840 C CA . GLU A 1 109 ? 10.403 2.862 -10.566 1.00 92.19 109 GLU A CA 1
ATOM 841 C C . GLU A 1 109 ? 8.872 3.007 -10.697 1.00 92.19 109 GLU A C 1
ATOM 843 O O . GLU A 1 109 ? 8.344 2.842 -11.807 1.00 92.19 109 GLU A O 1
ATOM 848 N N . PRO A 1 110 ? 8.141 3.372 -9.628 1.00 94.69 110 PRO A N 1
ATOM 849 C CA . PRO A 1 110 ? 6.695 3.536 -9.674 1.00 94.69 110 PRO A CA 1
ATOM 850 C C . PRO A 1 110 ? 6.282 4.763 -10.499 1.00 94.69 110 PRO A C 1
ATOM 852 O O . PRO A 1 110 ? 6.815 5.864 -10.377 1.00 94.69 110 PRO A O 1
ATOM 855 N N . LYS A 1 111 ? 5.268 4.590 -11.346 1.00 95.50 111 LYS A N 1
ATOM 856 C CA . LYS A 1 111 ? 4.680 5.634 -12.191 1.00 95.50 111 LYS A CA 1
ATOM 857 C C . LYS A 1 111 ? 3.271 5.954 -11.707 1.00 95.50 111 LYS A C 1
ATOM 859 O O . LYS A 1 111 ? 2.279 5.376 -12.155 1.00 95.50 111 LYS A O 1
ATOM 864 N N . PHE A 1 112 ? 3.184 6.918 -10.794 1.00 94.94 112 PHE A N 1
ATOM 865 C CA . PHE A 1 112 ? 1.922 7.359 -10.204 1.00 94.94 112 PHE A CA 1
ATOM 866 C C . PHE A 1 112 ? 1.066 8.132 -11.218 1.00 94.94 112 PHE A C 1
ATOM 868 O O . PHE A 1 112 ? 1.389 9.253 -11.627 1.00 94.94 112 PHE A O 1
ATOM 875 N N . SER A 1 113 ? -0.061 7.536 -11.618 1.00 96.12 113 SER A N 1
ATOM 876 C CA . SER A 1 113 ? -1.046 8.177 -12.495 1.00 96.12 113 SER A CA 1
ATOM 877 C C . SER A 1 113 ? -1.710 9.380 -11.809 1.00 96.12 113 SER A C 1
ATOM 879 O O . SER A 1 113 ? -1.728 9.480 -10.583 1.00 96.12 113 SER A O 1
ATOM 881 N N . LYS A 1 114 ? -2.346 10.278 -12.579 1.00 96.19 114 LYS A N 1
ATOM 882 C CA . LYS A 1 114 ? -3.115 11.411 -12.012 1.00 96.19 114 LYS A CA 1
ATOM 883 C C . LYS A 1 114 ? -4.168 10.958 -10.996 1.00 96.19 114 LYS A C 1
ATOM 885 O O . LYS A 1 114 ? -4.436 11.661 -10.026 1.00 96.19 114 LYS A O 1
ATOM 890 N N . LYS A 1 115 ? -4.769 9.791 -11.234 1.00 95.19 115 LYS A N 1
ATOM 891 C CA . LYS A 1 115 ? -5.783 9.210 -10.360 1.00 95.19 115 LYS A CA 1
ATOM 892 C C . LYS A 1 115 ? -5.166 8.736 -9.043 1.00 95.19 115 LYS A C 1
ATOM 894 O O . LYS A 1 115 ? -5.681 9.097 -7.990 1.00 95.19 115 LYS A O 1
ATOM 899 N N . ILE A 1 116 ? -4.027 8.047 -9.091 1.00 96.19 116 ILE A N 1
ATOM 900 C CA . ILE A 1 116 ? -3.293 7.616 -7.893 1.00 96.19 116 ILE A CA 1
ATOM 901 C C . ILE A 1 116 ? -2.780 8.834 -7.106 1.00 96.19 116 ILE A C 1
ATOM 903 O O . ILE A 1 116 ? -3.039 8.946 -5.912 1.00 96.19 116 ILE A O 1
ATOM 907 N N . ARG A 1 117 ? -2.184 9.825 -7.785 1.00 96.25 117 ARG A N 1
ATOM 908 C CA . ARG A 1 117 ? -1.766 11.112 -7.187 1.00 96.25 117 ARG A CA 1
ATOM 909 C C . ARG A 1 117 ? -2.885 11.878 -6.501 1.00 96.25 117 ARG A C 1
ATOM 911 O O . ARG A 1 117 ? -2.625 12.662 -5.598 1.00 96.25 117 ARG A O 1
ATOM 918 N N . SER A 1 118 ? -4.143 11.622 -6.851 1.00 96.88 118 SER A N 1
ATOM 919 C CA . SER A 1 118 ? -5.263 12.239 -6.145 1.00 96.88 118 SER A CA 1
ATOM 920 C C . SER A 1 118 ? -5.382 11.802 -4.678 1.00 96.88 118 SER 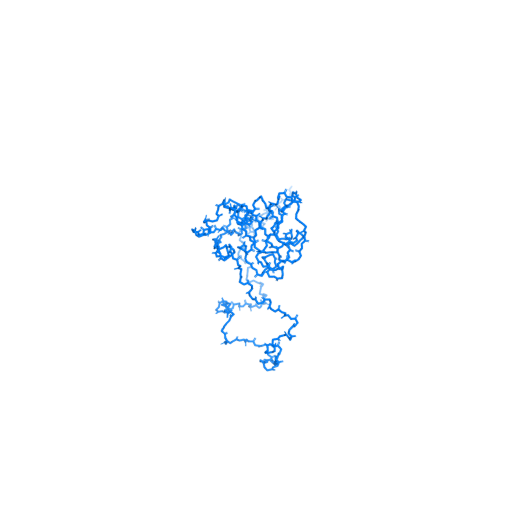A C 1
ATOM 922 O O . SER A 1 118 ? -6.082 12.487 -3.935 1.00 96.88 118 SER A O 1
ATOM 924 N N . TYR A 1 119 ? -4.712 10.724 -4.255 1.00 97.12 119 TYR A N 1
ATOM 925 C CA . TYR A 1 119 ? -4.668 10.253 -2.866 1.00 97.12 119 TYR A CA 1
ATOM 926 C C . TYR A 1 119 ? -3.451 10.746 -2.077 1.00 97.12 119 TYR A C 1
ATOM 928 O O . TYR A 1 119 ? -3.408 10.585 -0.858 1.00 97.12 119 TYR A O 1
ATOM 936 N N . GLU A 1 120 ? -2.479 11.359 -2.747 1.00 97.00 120 GLU A N 1
ATOM 937 C CA . GLU A 1 120 ? -1.230 11.787 -2.130 1.00 97.00 120 GLU A CA 1
ATOM 938 C C . GLU A 1 120 ? -1.488 12.792 -0.996 1.00 97.00 120 GLU A C 1
ATOM 940 O O . GLU A 1 120 ? -2.245 13.756 -1.144 1.00 97.00 120 GLU A O 1
ATOM 945 N N . ASN A 1 121 ? -0.879 12.540 0.162 1.00 97.75 121 ASN A N 1
ATOM 946 C CA . ASN A 1 121 ? -1.032 13.288 1.410 1.00 97.75 121 ASN A CA 1
ATOM 947 C C . ASN A 1 121 ? -2.458 13.345 1.988 1.00 97.75 121 ASN A C 1
ATOM 949 O O . ASN A 1 121 ? -2.700 14.092 2.946 1.00 97.75 121 ASN A O 1
ATOM 953 N N . LYS A 1 122 ? -3.400 12.553 1.463 1.00 98.00 122 LYS A N 1
ATOM 954 C CA . LYS A 1 122 ? -4.770 12.471 1.982 1.00 98.00 122 LYS A CA 1
ATOM 955 C C . LYS A 1 122 ? -4.914 11.376 3.023 1.00 98.00 122 LYS A C 1
ATOM 957 O O . LYS A 1 122 ? -4.194 10.380 3.018 1.00 98.00 122 LYS A O 1
ATOM 962 N N . ILE A 1 123 ? -5.896 11.573 3.898 1.00 98.00 123 ILE A N 1
ATOM 963 C CA . ILE A 1 123 ? -6.363 10.524 4.796 1.00 98.00 123 ILE A CA 1
ATOM 964 C C . ILE A 1 123 ? -7.242 9.569 3.994 1.00 98.00 123 ILE A C 1
ATOM 966 O O . ILE A 1 123 ? -8.231 10.000 3.399 1.00 98.00 123 ILE A O 1
ATOM 970 N N . ILE A 1 124 ? -6.870 8.294 3.982 1.00 97.69 124 ILE A N 1
ATOM 971 C CA . ILE A 1 124 ? -7.613 7.225 3.319 1.00 97.69 124 ILE A CA 1
ATOM 972 C C . ILE A 1 124 ? -7.955 6.124 4.317 1.00 97.69 124 ILE 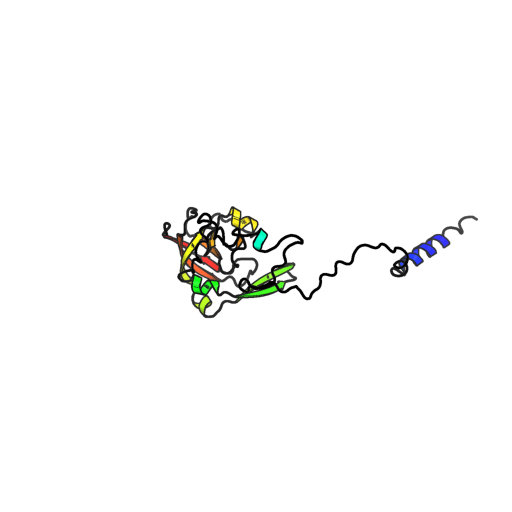A C 1
ATOM 974 O O . ILE A 1 124 ? -7.273 5.962 5.331 1.00 97.69 124 ILE A O 1
ATOM 978 N N . GLU A 1 125 ? -9.003 5.371 4.005 1.00 97.38 125 GLU A N 1
ATOM 979 C CA . GLU A 1 125 ? -9.358 4.125 4.680 1.00 97.38 125 GLU A CA 1
ATOM 980 C C . GLU A 1 125 ? -9.193 2.977 3.703 1.00 97.38 125 GLU A C 1
ATOM 982 O O . GLU A 1 125 ? -9.687 3.047 2.575 1.00 97.38 125 GLU A O 1
ATOM 987 N N . VAL A 1 126 ? -8.487 1.941 4.133 1.00 96.38 126 VAL A N 1
ATOM 988 C CA . VAL A 1 126 ? -8.195 0.767 3.316 1.00 96.38 126 VAL A CA 1
ATOM 989 C C . VAL A 1 126 ? -8.473 -0.498 4.110 1.00 96.38 126 VAL A C 1
ATOM 991 O O . VAL A 1 126 ? -8.184 -0.576 5.304 1.00 96.38 126 VAL A O 1
ATOM 994 N N . GLU A 1 127 ? -9.056 -1.477 3.428 1.00 95.31 127 GLU A N 1
ATOM 995 C CA . GLU A 1 127 ? -9.258 -2.828 3.947 1.00 95.31 127 GLU A CA 1
ATOM 996 C C . GLU A 1 127 ? -8.144 -3.743 3.447 1.00 95.31 127 GLU A C 1
ATOM 998 O O . GLU A 1 127 ? -7.661 -3.563 2.330 1.00 95.31 127 GLU A O 1
ATOM 1003 N N . GLY A 1 128 ? -7.735 -4.718 4.246 1.00 94.62 128 GLY A N 1
ATOM 1004 C CA . GLY A 1 128 ? -6.622 -5.587 3.884 1.00 94.62 128 GLY A CA 1
ATOM 1005 C C . GLY A 1 128 ? -6.147 -6.459 5.035 1.00 94.62 128 GLY A C 1
ATOM 1006 O O . GLY A 1 128 ? -6.832 -6.596 6.049 1.00 94.62 128 GLY A O 1
ATOM 1007 N N . PHE A 1 129 ? -4.970 -7.044 4.862 1.00 94.31 129 PHE A N 1
ATOM 1008 C CA . PHE A 1 129 ? -4.401 -8.055 5.746 1.00 94.31 129 PHE A CA 1
ATOM 1009 C C . PHE A 1 129 ? -3.038 -7.599 6.260 1.00 94.31 129 PHE A C 1
ATOM 1011 O O . PHE A 1 129 ? -2.235 -7.040 5.507 1.00 94.31 129 PHE A O 1
ATOM 1018 N N . ILE A 1 130 ? -2.776 -7.839 7.545 1.00 93.38 130 ILE A N 1
ATOM 1019 C CA . ILE A 1 130 ? -1.451 -7.625 8.131 1.00 93.38 130 ILE A CA 1
ATOM 1020 C C . ILE A 1 130 ? -0.549 -8.759 7.649 1.00 93.38 130 ILE A C 1
ATOM 1022 O O . ILE A 1 130 ? -0.866 -9.930 7.854 1.00 93.38 130 ILE A O 1
ATOM 1026 N N . ILE A 1 131 ? 0.577 -8.418 7.027 1.00 91.00 131 ILE A N 1
ATOM 1027 C CA . ILE A 1 131 ? 1.617 -9.393 6.716 1.00 91.00 131 ILE A CA 1
ATOM 1028 C C . ILE A 1 131 ? 2.567 -9.478 7.919 1.00 91.00 131 ILE A C 1
ATOM 1030 O O . ILE A 1 131 ? 3.099 -8.445 8.344 1.00 91.00 131 ILE A O 1
ATOM 1034 N N . PRO A 1 132 ? 2.776 -10.683 8.473 1.00 84.00 132 PRO A N 1
ATOM 1035 C CA . PRO A 1 132 ? 3.737 -10.920 9.542 1.00 84.00 132 PRO A CA 1
ATOM 1036 C C . PRO A 1 132 ? 5.155 -10.437 9.199 1.00 84.00 132 PRO A C 1
ATOM 1038 O O . PRO A 1 132 ? 5.589 -10.506 8.047 1.00 84.00 132 PRO A O 1
ATOM 1041 N N . HIS A 1 133 ? 5.887 -9.947 10.202 1.00 81.06 133 HIS A N 1
ATOM 1042 C CA . HIS A 1 133 ? 7.237 -9.414 9.996 1.00 81.06 133 HIS A CA 1
ATOM 1043 C C . HIS A 1 133 ? 8.234 -10.490 9.550 1.00 81.06 133 HIS A C 1
ATOM 1045 O O . HIS A 1 133 ? 9.093 -10.197 8.734 1.00 81.06 133 HIS A O 1
ATOM 1051 N N . ASP A 1 134 ? 8.102 -11.728 10.028 1.00 79.56 134 ASP A N 1
ATOM 1052 C CA . ASP A 1 134 ? 8.907 -12.874 9.583 1.00 79.56 134 ASP A CA 1
ATOM 1053 C C . ASP A 1 134 ? 8.753 -13.129 8.077 1.00 79.56 134 ASP A C 1
ATOM 1055 O O . ASP A 1 134 ? 9.749 -13.297 7.383 1.00 79.56 134 ASP A O 1
ATOM 1059 N N . VAL A 1 135 ? 7.529 -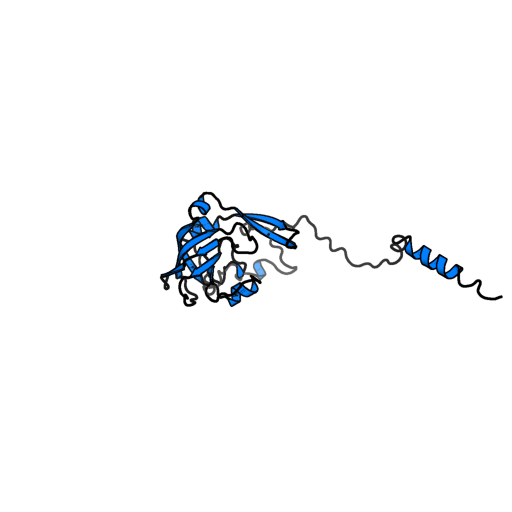13.047 7.549 1.00 78.62 135 VAL A N 1
ATOM 1060 C CA . VAL A 1 135 ? 7.274 -13.183 6.104 1.00 78.62 135 VAL A CA 1
ATOM 1061 C C . VAL A 1 135 ? 7.852 -12.007 5.309 1.00 78.62 135 VAL A C 1
ATOM 1063 O O . VAL A 1 135 ? 8.338 -12.189 4.195 1.00 78.62 135 VAL A O 1
ATOM 1066 N N . ALA A 1 136 ? 7.791 -10.790 5.852 1.00 75.38 136 ALA A N 1
ATOM 1067 C CA . ALA A 1 136 ? 8.306 -9.600 5.175 1.00 75.38 136 ALA A CA 1
ATOM 1068 C C . ALA A 1 136 ? 9.843 -9.487 5.238 1.00 75.38 136 ALA A C 1
ATOM 1070 O O . ALA A 1 136 ? 10.457 -8.990 4.293 1.00 75.38 136 ALA A O 1
ATOM 1071 N N . ALA A 1 137 ? 10.464 -9.945 6.328 1.00 74.06 137 ALA A N 1
ATOM 1072 C CA . ALA A 1 137 ? 11.904 -9.852 6.568 1.00 74.06 137 ALA A CA 1
ATOM 1073 C C . ALA A 1 137 ? 12.720 -10.679 5.572 1.00 74.06 137 ALA A C 1
ATOM 1075 O O . ALA A 1 137 ? 13.764 -10.224 5.114 1.00 74.06 137 ALA A O 1
ATOM 1076 N N . ASP A 1 138 ? 12.210 -11.843 5.166 1.00 65.06 138 ASP A N 1
ATOM 1077 C CA . ASP A 1 138 ? 12.861 -12.682 4.155 1.00 65.06 138 ASP A CA 1
ATOM 1078 C C . ASP A 1 138 ? 12.929 -12.006 2.772 1.00 65.06 138 ASP A C 1
ATOM 1080 O O . ASP A 1 138 ? 13.782 -12.344 1.951 1.00 65.06 138 ASP A O 1
ATOM 1084 N N . ALA A 1 139 ? 12.042 -11.041 2.506 1.00 62.22 139 ALA A N 1
ATOM 1085 C CA . ALA A 1 139 ? 11.913 -10.378 1.211 1.00 62.22 139 ALA A CA 1
ATOM 1086 C C . ALA A 1 139 ? 12.467 -8.944 1.174 1.00 62.22 139 ALA A C 1
ATOM 1088 O O . ALA A 1 139 ? 12.694 -8.409 0.090 1.00 62.22 139 ALA A O 1
ATOM 1089 N N . MET A 1 140 ? 12.683 -8.308 2.327 1.00 65.00 140 MET A N 1
A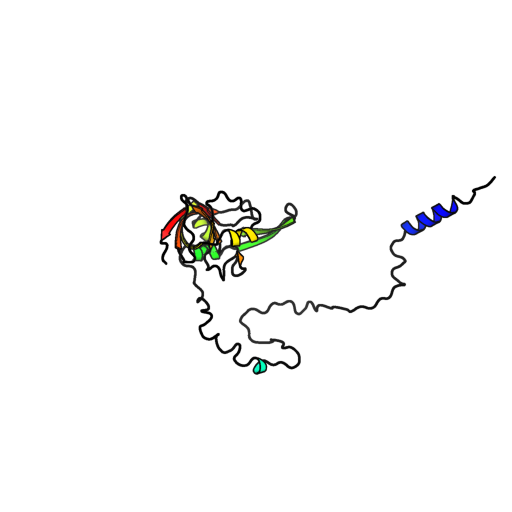TOM 1090 C CA . MET A 1 140 ? 13.235 -6.955 2.429 1.00 65.00 140 MET A CA 1
ATOM 1091 C C . MET A 1 140 ? 14.368 -6.956 3.460 1.00 65.00 140 MET A C 1
ATOM 1093 O O . MET A 1 140 ? 14.132 -6.881 4.662 1.00 65.00 140 MET A O 1
ATOM 1097 N N . ALA A 1 141 ? 15.611 -7.036 2.976 1.00 53.94 141 ALA A N 1
ATOM 1098 C CA . ALA A 1 141 ? 16.812 -7.197 3.804 1.00 53.94 141 ALA A CA 1
ATOM 1099 C C . ALA A 1 141 ? 17.073 -6.034 4.788 1.00 53.94 141 ALA A C 1
ATOM 1101 O O . ALA A 1 141 ? 17.765 -6.227 5.785 1.00 53.94 141 ALA A O 1
ATOM 1102 N N . ASP A 1 142 ? 16.472 -4.864 4.543 1.00 56.84 142 ASP A N 1
ATOM 1103 C CA . ASP A 1 142 ? 16.660 -3.635 5.324 1.00 56.84 142 ASP A CA 1
ATOM 1104 C C . ASP A 1 142 ? 15.381 -3.197 6.055 1.00 56.84 142 ASP A C 1
ATOM 1106 O O . ASP A 1 142 ? 15.064 -2.004 6.160 1.00 56.84 142 ASP A O 1
ATOM 1110 N N . LEU A 1 143 ? 14.606 -4.150 6.583 1.00 57.84 143 LEU A N 1
ATOM 1111 C CA . LEU A 1 143 ? 13.598 -3.811 7.584 1.00 57.84 143 LEU A CA 1
ATOM 1112 C C . LEU A 1 143 ? 14.306 -3.396 8.875 1.00 57.84 143 LEU A C 1
ATOM 1114 O O . LEU A 1 143 ? 14.454 -4.181 9.804 1.00 57.84 143 LEU A O 1
ATOM 1118 N N . GLU A 1 144 ? 14.729 -2.132 8.945 1.00 56.16 144 GLU A N 1
ATOM 1119 C CA . GLU A 1 144 ? 14.999 -1.479 10.223 1.00 56.16 144 GLU A CA 1
ATOM 1120 C C . GLU A 1 144 ? 13.710 -1.562 11.049 1.00 56.16 144 GLU A C 1
ATOM 1122 O O . GLU A 1 144 ? 12.738 -0.840 10.793 1.00 56.16 144 GLU A O 1
ATOM 1127 N N . ASP A 1 145 ? 13.672 -2.534 11.956 1.00 56.06 145 ASP A N 1
ATOM 1128 C CA . ASP A 1 145 ? 12.562 -2.797 12.856 1.00 56.06 145 ASP A CA 1
ATOM 1129 C C . ASP A 1 145 ? 12.605 -1.765 13.987 1.00 56.06 145 ASP A C 1
ATOM 1131 O O . ASP A 1 145 ? 13.282 -1.928 15.001 1.00 56.06 145 ASP A O 1
ATOM 1135 N N . ASP A 1 146 ? 11.893 -0.656 13.797 1.00 58.28 146 ASP A N 1
ATOM 1136 C CA . ASP A 1 146 ? 11.569 0.275 14.879 1.00 58.28 146 ASP A CA 1
ATOM 1137 C C . ASP A 1 146 ? 10.452 -0.269 15.799 1.00 58.28 146 ASP A C 1
ATOM 1139 O O . ASP A 1 146 ? 9.993 0.427 16.712 1.00 58.28 146 ASP A O 1
ATOM 1143 N N . GLY A 1 147 ? 10.031 -1.524 15.584 1.00 58.47 147 GLY A N 1
ATOM 1144 C CA . GLY A 1 147 ? 9.105 -2.288 16.411 1.00 58.47 147 GLY A CA 1
ATOM 1145 C C . GLY A 1 147 ? 7.637 -1.931 16.211 1.00 58.47 147 GLY A C 1
ATOM 1146 O O . GLY A 1 147 ? 6.794 -2.421 16.964 1.00 58.47 147 GLY A O 1
ATOM 1147 N N . GLN A 1 148 ? 7.306 -1.038 15.270 1.00 69.62 148 GLN A N 1
ATOM 1148 C CA . GLN A 1 148 ? 5.938 -0.520 15.140 1.00 69.62 148 GLN A CA 1
ATOM 1149 C C . GLN A 1 148 ? 5.385 -0.550 13.720 1.00 69.62 148 GLN A C 1
ATOM 1151 O O . GLN A 1 148 ? 4.168 -0.663 13.570 1.00 69.62 148 GLN A O 1
ATOM 1156 N N . LYS A 1 149 ? 6.218 -0.470 12.677 1.00 86.38 149 LYS A N 1
ATOM 1157 C CA . LYS A 1 149 ? 5.724 -0.572 11.298 1.00 86.38 149 LYS A CA 1
ATOM 1158 C C . LYS A 1 149 ? 5.388 -2.017 10.915 1.00 86.38 149 LYS A C 1
ATOM 1160 O O . LYS A 1 149 ? 6.046 -2.959 11.344 1.00 86.38 149 LYS A O 1
ATOM 1165 N N . PHE A 1 150 ? 4.386 -2.189 10.060 1.00 90.69 150 PHE A N 1
ATOM 1166 C CA . PHE A 1 150 ? 4.026 -3.490 9.493 1.00 90.69 150 PHE A CA 1
ATOM 1167 C C . PHE A 1 150 ? 3.659 -3.360 8.018 1.00 90.69 150 PHE A C 1
ATOM 1169 O O . PHE A 1 150 ? 3.338 -2.274 7.532 1.00 90.69 150 PHE A O 1
ATOM 1176 N N . MET A 1 151 ? 3.688 -4.479 7.302 1.00 92.81 151 MET A N 1
ATOM 1177 C CA . MET A 1 151 ? 3.289 -4.528 5.900 1.00 92.81 151 MET A CA 1
ATOM 1178 C C . MET A 1 151 ? 1.794 -4.819 5.798 1.00 92.81 151 MET A C 1
ATOM 1180 O O . MET A 1 151 ? 1.284 -5.731 6.447 1.00 92.81 151 MET A O 1
ATOM 1184 N N . PHE A 1 152 ? 1.082 -4.045 4.985 1.00 95.25 152 PHE A N 1
ATOM 1185 C CA . PHE A 1 152 ? -0.361 -4.168 4.811 1.00 95.25 152 PHE A CA 1
ATOM 1186 C C . PHE A 1 152 ? -0.694 -4.490 3.359 1.00 95.25 152 PHE A C 1
ATOM 1188 O O . PHE A 1 152 ? -0.351 -3.724 2.456 1.00 95.25 152 PHE A O 1
ATOM 1195 N N . SER A 1 153 ? -1.350 -5.626 3.129 1.00 94.94 153 SER A N 1
ATOM 1196 C CA . SER A 1 153 ? -1.659 -6.115 1.785 1.00 94.94 153 SER A CA 1
ATOM 1197 C C . SER A 1 153 ? -3.139 -5.994 1.449 1.00 94.94 153 SER A C 1
ATOM 1199 O O . SER A 1 153 ? -4.005 -6.228 2.291 1.00 94.94 153 SER A O 1
ATOM 1201 N N . ALA A 1 154 ? -3.427 -5.684 0.185 1.00 94.31 154 ALA A N 1
ATOM 1202 C CA . ALA A 1 154 ? -4.774 -5.759 -0.374 1.00 94.31 154 ALA A CA 1
ATOM 1203 C C . ALA A 1 154 ? -5.310 -7.203 -0.433 1.00 94.31 154 ALA A C 1
ATOM 1205 O O . ALA A 1 154 ? -6.524 -7.402 -0.493 1.00 94.31 154 ALA A O 1
ATOM 1206 N N . PHE A 1 155 ? -4.415 -8.198 -0.427 1.00 92.25 155 PHE A N 1
ATOM 1207 C CA . PHE A 1 155 ? -4.742 -9.608 -0.607 1.00 92.25 155 PHE A CA 1
ATOM 1208 C C . PHE A 1 155 ? -4.373 -10.448 0.626 1.00 92.25 155 PHE A C 1
ATOM 1210 O O . PHE A 1 155 ? -3.475 -10.068 1.381 1.00 92.25 155 PHE A O 1
ATOM 1217 N N . PRO A 1 156 ? -5.043 -11.598 0.831 1.00 90.31 156 PRO A N 1
ATOM 1218 C CA . PRO A 1 156 ? -4.674 -12.559 1.866 1.00 90.31 156 PRO A CA 1
ATOM 1219 C C . PRO A 1 156 ? -3.235 -13.053 1.702 1.00 90.31 156 PRO A C 1
ATOM 1221 O O . PRO A 1 156 ? -2.690 -13.050 0.596 1.00 90.31 156 PRO A O 1
ATOM 1224 N N . LEU A 1 157 ? -2.650 -13.563 2.790 1.00 86.56 157 LEU A N 1
ATOM 1225 C CA . LEU A 1 157 ? -1.263 -14.039 2.827 1.00 86.56 157 LEU A CA 1
ATOM 1226 C C . LEU A 1 157 ? -0.936 -15.028 1.692 1.00 86.56 157 LEU A C 1
ATOM 1228 O O . LEU A 1 157 ? 0.104 -14.901 1.061 1.00 86.56 157 LEU A O 1
ATOM 1232 N N . ALA A 1 158 ? -1.852 -15.944 1.361 1.00 85.38 158 ALA A N 1
ATOM 1233 C CA . ALA A 1 158 ? -1.659 -16.944 0.304 1.00 85.38 158 ALA A CA 1
ATOM 1234 C C . ALA A 1 158 ? -1.464 -16.358 -1.112 1.00 85.38 158 ALA A C 1
ATOM 1236 O O . ALA A 1 158 ? -0.927 -17.041 -1.982 1.00 85.38 158 ALA A O 1
ATOM 1237 N N . SER A 1 159 ? -1.886 -15.112 -1.336 1.00 86.12 159 SER A N 1
ATOM 1238 C CA . SER A 1 159 ? -1.828 -14.422 -2.631 1.00 86.12 159 SER A CA 1
ATOM 1239 C C . SER A 1 159 ? -1.122 -13.065 -2.533 1.00 86.12 159 SER A C 1
ATOM 1241 O O . SER A 1 159 ? -1.321 -12.202 -3.387 1.00 86.12 159 SER A O 1
ATOM 1243 N N . CYS A 1 160 ? -0.332 -12.833 -1.481 1.00 84.50 160 CYS A N 1
ATOM 1244 C CA . CYS A 1 160 ? 0.305 -11.540 -1.258 1.00 84.50 160 CYS A CA 1
ATOM 1245 C C . CYS A 1 160 ? 1.562 -11.354 -2.129 1.00 84.50 160 CYS A C 1
ATOM 1247 O O . CYS A 1 160 ? 2.077 -12.296 -2.740 1.00 84.50 160 CYS A O 1
ATOM 1249 N N . PHE A 1 161 ? 2.074 -10.120 -2.155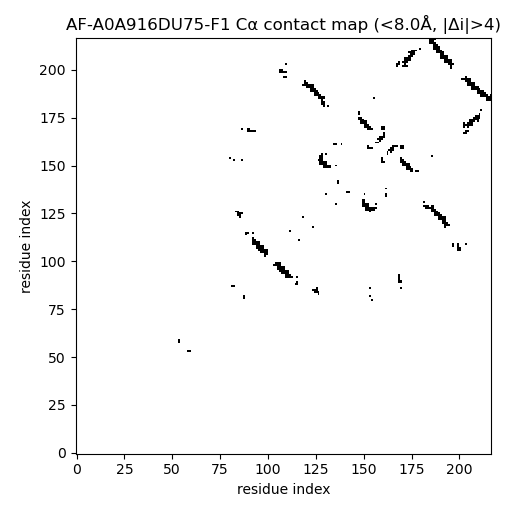 1.00 85.69 161 PHE A N 1
ATOM 1250 C CA . PHE A 1 161 ? 3.288 -9.741 -2.886 1.00 85.69 161 PHE A CA 1
ATOM 1251 C C . PHE A 1 161 ? 4.502 -10.601 -2.509 1.00 85.69 161 PHE A C 1
ATOM 1253 O O . PHE A 1 161 ? 5.167 -11.159 -3.378 1.00 85.69 161 PHE A O 1
ATOM 1260 N N . PHE A 1 162 ? 4.739 -10.784 -1.209 1.00 84.81 162 PHE A N 1
ATOM 1261 C CA . PHE A 1 162 ? 5.887 -11.538 -0.700 1.00 84.81 162 PHE A CA 1
ATOM 1262 C C . PHE A 1 162 ? 5.797 -13.046 -0.975 1.00 84.81 162 PHE A C 1
ATOM 1264 O O . PHE A 1 162 ? 6.813 -13.731 -0.999 1.00 84.81 162 PHE A O 1
ATOM 1271 N N . CYS A 1 163 ? 4.596 -13.563 -1.249 1.00 84.12 163 CYS A N 1
ATOM 1272 C CA . CYS A 1 163 ? 4.380 -14.948 -1.666 1.00 84.12 163 CYS A CA 1
ATOM 1273 C C . CYS A 1 163 ? 4.380 -15.125 -3.197 1.00 84.12 163 CYS A C 1
ATOM 1275 O O . CYS A 1 163 ? 4.137 -16.227 -3.685 1.00 84.12 163 CYS A O 1
ATOM 1277 N N . GLY A 1 164 ? 4.625 -14.054 -3.965 1.00 82.44 164 GLY A N 1
ATOM 1278 C CA . GLY A 1 164 ? 4.633 -14.070 -5.432 1.00 82.44 164 GLY A CA 1
ATOM 1279 C C . GLY A 1 164 ? 3.244 -14.104 -6.080 1.00 82.44 164 GLY A C 1
ATOM 1280 O O . GLY A 1 164 ? 3.139 -14.325 -7.286 1.00 82.44 164 GLY A O 1
ATOM 1281 N N . GLY A 1 165 ? 2.175 -13.897 -5.302 1.00 83.62 165 GLY A N 1
ATOM 1282 C CA . GLY A 1 165 ? 0.793 -13.910 -5.792 1.00 83.62 165 GLY A CA 1
ATOM 1283 C C . GLY A 1 165 ? 0.307 -12.572 -6.359 1.00 83.62 165 GLY A C 1
ATOM 1284 O O . GLY A 1 165 ? -0.692 -12.542 -7.076 1.00 83.62 165 GLY A O 1
ATOM 1285 N N . ALA A 1 166 ? 1.011 -11.477 -6.062 1.00 89.06 166 ALA A N 1
ATOM 1286 C CA . ALA A 1 166 ? 0.671 -10.123 -6.491 1.00 89.06 166 ALA A CA 1
ATOM 1287 C C . ALA A 1 166 ? 1.933 -9.262 -6.686 1.00 89.06 166 ALA A C 1
ATOM 1289 O O . ALA A 1 166 ? 3.027 -9.681 -6.310 1.00 89.06 166 ALA A O 1
ATOM 1290 N N . GLY A 1 167 ? 1.801 -8.080 -7.295 1.00 89.06 167 GLY A N 1
ATOM 1291 C CA . GLY A 1 167 ? 2.911 -7.144 -7.483 1.00 89.06 167 GLY A CA 1
ATOM 1292 C C . GLY A 1 167 ? 3.059 -6.135 -6.338 1.00 89.06 167 GLY A C 1
ATOM 1293 O O . GLY A 1 167 ? 2.234 -6.060 -5.426 1.00 89.06 167 GLY A O 1
ATOM 1294 N N . ALA A 1 168 ? 4.128 -5.334 -6.376 1.00 91.19 168 ALA A N 1
ATOM 1295 C CA . ALA A 1 168 ? 4.436 -4.347 -5.333 1.00 91.19 168 ALA A CA 1
ATOM 1296 C C . ALA A 1 168 ? 3.358 -3.249 -5.197 1.00 91.19 168 ALA A C 1
ATOM 1298 O O . ALA A 1 168 ? 3.320 -2.527 -4.204 1.00 91.19 168 ALA A O 1
ATOM 1299 N N . GLU A 1 169 ? 2.451 -3.127 -6.170 1.00 93.94 169 GLU A N 1
ATOM 1300 C CA . GLU A 1 169 ? 1.277 -2.258 -6.107 1.00 93.94 169 GLU A CA 1
ATOM 1301 C C . GLU A 1 169 ? 0.217 -2.705 -5.087 1.00 93.94 169 GLU A C 1
ATOM 1303 O O . GLU A 1 169 ? -0.640 -1.906 -4.710 1.00 93.94 169 GLU A O 1
ATOM 1308 N N . SER A 1 170 ? 0.251 -3.965 -4.636 1.00 94.19 170 SER A N 1
ATOM 1309 C CA . SER A 1 170 ? -0.757 -4.544 -3.737 1.00 94.19 170 SER A CA 1
ATOM 1310 C C . SER A 1 170 ? -0.370 -4.538 -2.260 1.00 94.19 170 SER A C 1
ATOM 1312 O O . SER A 1 170 ? -0.987 -5.243 -1.452 1.00 94.19 170 SER A O 1
ATOM 1314 N N . VAL A 1 171 ? 0.688 -3.820 -1.900 1.00 94.69 171 VAL A N 1
ATOM 1315 C CA . VAL A 1 171 ? 1.230 -3.789 -0.543 1.00 94.69 171 VAL A CA 1
ATOM 1316 C C . VAL A 1 171 ? 1.705 -2.381 -0.191 1.00 94.69 171 VAL A C 1
ATOM 1318 O O . VAL A 1 171 ? 2.123 -1.611 -1.054 1.00 94.69 171 VAL A O 1
ATOM 1321 N N . MET A 1 172 ? 1.594 -2.021 1.084 1.00 95.25 172 MET A N 1
ATOM 1322 C CA . MET A 1 172 ? 2.069 -0.748 1.618 1.00 95.25 172 MET A CA 1
ATOM 1323 C C . MET A 1 172 ? 2.730 -0.929 2.982 1.00 95.25 172 MET A C 1
ATOM 1325 O O . MET A 1 172 ? 2.366 -1.828 3.740 1.00 95.25 172 MET A O 1
ATOM 1329 N N . GLU A 1 173 ? 3.653 -0.035 3.317 1.00 93.75 173 GLU A N 1
ATOM 1330 C CA . GLU A 1 173 ? 4.206 0.069 4.667 1.00 93.75 173 GLU A CA 1
ATOM 1331 C C . GLU A 1 173 ? 3.258 0.899 5.535 1.00 93.75 173 GLU A C 1
ATOM 1333 O O . GLU A 1 173 ? 3.005 2.072 5.249 1.00 93.75 173 GLU A O 1
ATOM 1338 N N . ALA A 1 174 ? 2.735 0.314 6.606 1.00 94.62 174 ALA A N 1
ATOM 1339 C CA . ALA A 1 174 ? 1.882 0.991 7.569 1.00 94.62 174 ALA A CA 1
ATOM 1340 C C . ALA A 1 174 ? 2.690 1.397 8.807 1.00 94.62 174 ALA A C 1
ATOM 1342 O O . ALA A 1 174 ? 3.337 0.569 9.441 1.00 94.62 174 ALA A O 1
ATOM 1343 N N . PHE A 1 175 ? 2.613 2.678 9.169 1.00 93.81 175 PHE A N 1
ATOM 1344 C CA . PHE A 1 175 ? 3.271 3.268 10.336 1.00 93.81 175 PHE A CA 1
ATOM 1345 C C . PHE A 1 175 ? 2.196 3.693 11.346 1.00 93.81 175 PHE A C 1
ATOM 1347 O O . PHE A 1 175 ? 1.623 4.787 11.213 1.00 93.81 175 PHE A O 1
ATOM 1354 N N . PRO A 1 176 ? 1.854 2.831 12.315 1.00 93.69 176 PRO A N 1
ATOM 1355 C CA . PRO A 1 176 ? 0.789 3.095 13.264 1.00 93.69 176 PRO A CA 1
ATOM 1356 C C . PRO A 1 176 ? 1.223 4.033 14.388 1.00 93.69 176 PRO A C 1
ATOM 1358 O O . PRO A 1 176 ? 2.387 4.096 14.767 1.00 93.69 176 PRO A O 1
ATOM 1361 N N . LYS A 1 177 ? 0.257 4.785 14.928 1.00 92.31 177 LYS A N 1
ATOM 1362 C CA . LYS A 1 177 ? 0.488 5.662 16.092 1.00 92.31 177 LYS A CA 1
ATOM 1363 C C . LYS A 1 177 ? 0.611 4.896 17.403 1.00 92.31 177 LYS A C 1
ATOM 1365 O O . LYS A 1 177 ? 1.220 5.391 18.342 1.00 92.31 177 LYS A O 1
ATOM 1370 N N . ASN A 1 178 ? -0.051 3.747 17.471 1.00 90.25 178 ASN A N 1
ATOM 1371 C CA . ASN A 1 178 ? -0.035 2.821 18.592 1.00 90.25 178 ASN A CA 1
ATOM 1372 C C . ASN A 1 178 ? 0.093 1.405 18.022 1.00 90.25 178 ASN A C 1
ATOM 1374 O O . ASN A 1 178 ? -0.438 1.177 16.933 1.00 90.25 178 ASN A O 1
ATOM 1378 N N . PRO A 1 179 ? 0.712 0.455 18.739 1.00 89.12 179 PRO A N 1
ATOM 1379 C CA . PRO A 1 179 ? 0.776 -0.934 18.299 1.00 89.12 179 PRO A CA 1
ATOM 1380 C C . PRO A 1 179 ? -0.609 -1.479 17.926 1.00 89.12 179 PRO A C 1
ATOM 1382 O O . PRO A 1 179 ? -1.579 -1.278 18.660 1.00 89.12 179 PRO A O 1
ATOM 1385 N N . ILE A 1 180 ? -0.693 -2.151 16.780 1.00 89.94 180 ILE A N 1
ATOM 1386 C CA . ILE A 1 180 ? -1.887 -2.871 16.328 1.00 89.94 180 ILE A CA 1
ATOM 1387 C C . ILE A 1 180 ? -1.589 -4.357 16.498 1.00 89.94 180 ILE A C 1
ATOM 1389 O O . ILE A 1 180 ? -0.564 -4.837 16.017 1.00 89.94 180 ILE A O 1
ATOM 1393 N N . GLU A 1 181 ? -2.459 -5.074 17.209 1.00 89.81 181 GLU A N 1
ATOM 1394 C CA . GLU A 1 181 ? -2.296 -6.514 17.395 1.00 89.81 181 GLU A CA 1
ATOM 1395 C C . GLU A 1 181 ? -2.412 -7.250 16.058 1.00 89.81 181 GLU A C 1
ATOM 1397 O O . GLU A 1 181 ? -3.248 -6.928 15.209 1.00 89.81 181 GLU A O 1
ATOM 1402 N N . TYR A 1 182 ? -1.560 -8.256 15.879 1.00 90.50 182 TYR A N 1
ATOM 1403 C CA . TYR A 1 182 ? -1.595 -9.099 14.696 1.00 90.50 182 TYR A CA 1
ATOM 1404 C C . TYR A 1 182 ? -2.904 -9.897 14.619 1.00 90.50 182 TYR A C 1
ATOM 1406 O O . TYR A 1 182 ? -3.385 -10.448 15.610 1.00 90.50 182 TYR A O 1
ATOM 1414 N N . THR A 1 183 ? -3.446 -10.009 13.408 1.00 91.19 183 THR A N 1
ATOM 1415 C CA . THR A 1 183 ? -4.595 -10.854 13.087 1.00 91.19 183 THR A CA 1
ATOM 1416 C C . THR A 1 183 ? -4.487 -11.346 11.648 1.00 91.19 183 THR A C 1
ATOM 1418 O O . THR A 1 183 ? -4.093 -10.601 10.755 1.00 91.19 183 THR A O 1
ATOM 1421 N N . GLU A 1 184 ? -4.880 -12.600 11.422 1.00 89.31 184 GLU A N 1
ATOM 1422 C CA . GLU A 1 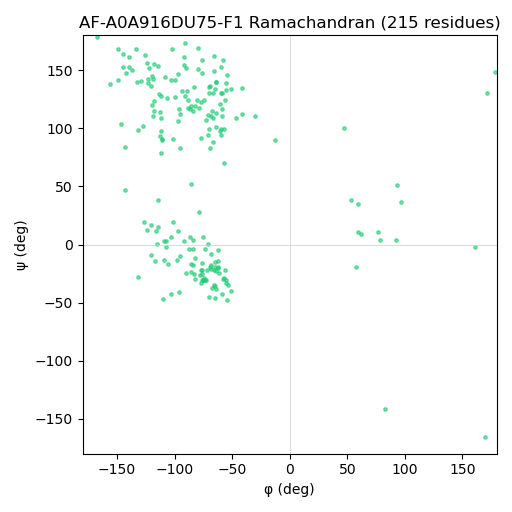184 ? -4.989 -13.203 10.085 1.00 89.31 184 GLU A CA 1
ATOM 1423 C C . GLU A 1 184 ? -6.233 -12.721 9.323 1.00 89.31 184 GLU A C 1
ATOM 1425 O O . GLU A 1 184 ? -6.348 -12.909 8.113 1.00 89.31 184 GLU A O 1
ATOM 1430 N N . ARG A 1 185 ? -7.198 -12.122 10.033 1.00 91.00 185 ARG A N 1
ATOM 1431 C CA . ARG A 1 185 ? -8.439 -11.622 9.435 1.00 91.00 185 ARG A CA 1
ATOM 1432 C C . ARG A 1 185 ? -8.212 -10.312 8.693 1.00 91.00 185 ARG A C 1
ATOM 1434 O O . ARG A 1 185 ? -7.298 -9.548 9.003 1.00 91.00 185 ARG A O 1
ATOM 1441 N N . LYS A 1 186 ? -9.129 -10.017 7.772 1.00 93.06 186 LYS A N 1
ATOM 1442 C CA . LYS A 1 186 ? -9.197 -8.716 7.115 1.00 93.06 186 LYS A CA 1
ATOM 1443 C C . LYS A 1 186 ? -9.544 -7.635 8.144 1.00 93.06 186 LYS A C 1
ATOM 1445 O O . LYS A 1 186 ? -10.476 -7.791 8.933 1.00 93.06 186 LYS A O 1
ATOM 1450 N N . ILE A 1 187 ? -8.815 -6.528 8.105 1.00 95.12 187 ILE A N 1
ATOM 1451 C CA . ILE A 1 187 ? -9.041 -5.354 8.952 1.00 95.12 187 ILE A CA 1
ATOM 1452 C C . ILE A 1 187 ? -9.182 -4.098 8.098 1.00 95.12 187 ILE A C 1
ATOM 1454 O O . ILE A 1 187 ? -8.783 -4.075 6.932 1.00 95.12 187 ILE A O 1
ATOM 1458 N N . LYS A 1 188 ? -9.722 -3.036 8.694 1.00 96.44 188 LYS A N 1
ATOM 1459 C CA . LYS A 1 188 ? -9.766 -1.691 8.123 1.00 96.44 188 LYS A CA 1
ATOM 1460 C C . LYS A 1 188 ? -8.868 -0.766 8.920 1.00 96.44 188 LYS A C 1
ATOM 1462 O O . LYS A 1 188 ? -9.019 -0.628 10.136 1.00 96.44 188 LYS A O 1
ATOM 1467 N N . ILE A 1 189 ? -7.980 -0.075 8.220 1.00 96.88 189 ILE A N 1
ATOM 1468 C CA . ILE A 1 189 ? -7.090 0.924 8.807 1.00 96.88 189 ILE A CA 1
ATOM 1469 C C . ILE A 1 189 ? -7.285 2.276 8.129 1.00 96.88 189 ILE A C 1
ATOM 1471 O O . ILE A 1 189 ? -7.660 2.360 6.958 1.00 96.88 189 ILE A O 1
ATOM 1475 N N . ARG A 1 190 ? -7.017 3.349 8.873 1.00 97.88 190 ARG A N 1
ATOM 1476 C CA . ARG A 1 190 ? -7.035 4.728 8.378 1.00 97.88 190 ARG A CA 1
ATOM 1477 C C . ARG A 1 190 ? -5.668 5.356 8.576 1.00 97.88 190 ARG A C 1
ATOM 1479 O O . ARG A 1 190 ? -5.108 5.253 9.662 1.00 97.88 190 ARG A O 1
ATOM 1486 N N . GLY A 1 191 ? -5.171 6.074 7.576 1.00 97.81 191 GLY A N 1
ATOM 1487 C CA . GLY A 1 191 ? -3.911 6.808 7.687 1.00 97.81 191 GLY A CA 1
ATOM 1488 C C . GLY A 1 191 ? -3.696 7.798 6.549 1.00 97.81 191 GLY A C 1
ATOM 1489 O O . GLY A 1 191 ? -4.529 7.918 5.650 1.00 97.81 191 GLY A O 1
ATOM 1490 N N . ARG A 1 192 ? -2.584 8.531 6.603 1.00 98.25 192 ARG A N 1
ATOM 1491 C CA . ARG A 1 192 ? -2.150 9.467 5.561 1.00 98.25 192 ARG A CA 1
ATOM 1492 C C . ARG A 1 192 ? -1.304 8.733 4.531 1.00 98.25 192 ARG A C 1
ATOM 1494 O O . ARG A 1 192 ? -0.225 8.259 4.870 1.00 98.25 192 ARG A O 1
ATOM 1501 N N . LEU A 1 193 ? -1.757 8.684 3.284 1.00 98.12 193 LEU A N 1
ATOM 1502 C CA . LEU A 1 193 ? -1.004 8.040 2.210 1.00 98.12 193 LEU A CA 1
ATOM 1503 C C . LEU A 1 193 ? 0.088 8.974 1.677 1.00 98.12 193 LEU A C 1
ATOM 1505 O O . LEU A 1 193 ? -0.193 10.094 1.256 1.00 98.12 193 LEU A O 1
ATOM 1509 N N . VAL A 1 194 ? 1.327 8.501 1.698 1.00 97.12 194 VAL A N 1
ATOM 1510 C CA . VAL A 1 194 ? 2.527 9.163 1.180 1.00 97.12 194 VAL A CA 1
ATOM 1511 C C . VAL A 1 194 ? 3.170 8.239 0.150 1.00 97.12 194 VAL A C 1
ATOM 1513 O O . VAL A 1 194 ? 3.151 7.018 0.311 1.00 97.12 194 VAL A O 1
ATOM 1516 N N . PHE A 1 195 ? 3.711 8.812 -0.920 1.00 96.50 195 PHE A N 1
ATOM 1517 C CA . PHE A 1 195 ? 4.386 8.054 -1.968 1.00 96.50 195 PHE A CA 1
ATOM 1518 C C . PHE A 1 195 ? 5.889 8.098 -1.802 1.00 96.50 195 PHE A C 1
ATOM 1520 O O . PHE A 1 195 ? 6.457 9.122 -1.427 1.00 96.50 195 PHE A O 1
ATOM 1527 N N . ASN A 1 196 ? 6.512 6.966 -2.091 1.00 93.31 196 ASN A N 1
ATOM 1528 C CA . ASN A 1 196 ? 7.949 6.849 -2.175 1.00 93.31 196 ASN A CA 1
ATOM 1529 C C . ASN A 1 196 ? 8.379 7.012 -3.640 1.00 93.31 196 ASN A C 1
ATOM 1531 O O . ASN A 1 196 ? 8.055 6.180 -4.489 1.00 93.31 196 ASN A O 1
ATOM 1535 N N . GLU A 1 197 ? 9.068 8.116 -3.930 1.00 91.00 197 GLU A N 1
ATOM 1536 C CA . GLU A 1 197 ? 9.594 8.448 -5.264 1.00 91.00 197 GLU A CA 1
ATOM 1537 C C . GLU A 1 197 ? 11.130 8.498 -5.296 1.00 91.00 197 GLU A C 1
ATOM 1539 O O . GLU A 1 197 ? 11.707 8.801 -6.338 1.00 91.00 197 GLU A O 1
ATOM 1544 N N . GLU A 1 198 ? 11.787 8.229 -4.165 1.00 87.44 198 GLU A N 1
ATOM 1545 C CA . GLU A 1 198 ? 13.234 8.412 -4.002 1.00 87.44 198 GLU A CA 1
ATOM 1546 C C . GLU A 1 198 ? 13.968 7.074 -3.889 1.00 87.44 198 GLU A C 1
ATOM 1548 O O . GLU A 1 198 ? 14.970 6.867 -4.569 1.00 87.44 198 GLU A O 1
ATOM 1553 N N . ASP A 1 199 ? 13.457 6.159 -3.060 1.00 87.81 199 ASP A N 1
ATOM 1554 C CA . ASP A 1 199 ? 14.098 4.877 -2.770 1.00 87.81 199 ASP A CA 1
ATOM 1555 C C . ASP A 1 199 ? 13.296 3.725 -3.377 1.00 87.81 199 ASP A C 1
ATOM 1557 O O . ASP A 1 199 ? 12.385 3.169 -2.766 1.00 87.81 199 ASP A O 1
ATOM 1561 N N . PHE A 1 200 ? 13.628 3.365 -4.610 1.00 88.25 200 PHE A N 1
ATOM 1562 C CA . PHE A 1 200 ? 12.905 2.345 -5.368 1.00 88.25 200 PHE A CA 1
ATOM 1563 C C . PHE A 1 200 ? 13.155 0.902 -4.899 1.00 88.25 200 PHE A C 1
ATOM 1565 O O . PHE A 1 200 ? 12.530 -0.012 -5.433 1.00 88.25 200 PHE A O 1
ATOM 1572 N N . LEU A 1 201 ? 14.043 0.692 -3.920 1.00 85.75 201 LEU A N 1
ATOM 1573 C CA . LEU A 1 201 ? 14.215 -0.600 -3.247 1.00 85.75 201 LEU A CA 1
ATOM 1574 C C . LEU A 1 201 ? 13.174 -0.806 -2.134 1.00 85.75 201 LEU A C 1
ATOM 1576 O O . LEU A 1 201 ? 13.014 -1.911 -1.618 1.00 85.75 201 LEU A O 1
ATOM 1580 N N . LYS A 1 202 ? 12.438 0.251 -1.773 1.00 87.56 202 LYS A N 1
ATOM 1581 C CA . LYS A 1 202 ? 11.335 0.217 -0.808 1.00 87.56 202 LYS A CA 1
ATOM 1582 C C . LYS A 1 202 ? 9.977 0.234 -1.500 1.00 87.56 202 LYS A C 1
ATOM 1584 O O . LYS A 1 202 ? 9.854 0.510 -2.694 1.00 87.56 202 LYS A O 1
ATOM 1589 N N . LEU A 1 203 ? 8.924 -0.037 -0.730 1.00 91.56 203 LEU A N 1
ATOM 1590 C CA . LEU A 1 203 ? 7.568 -0.079 -1.265 1.00 91.56 203 LEU A CA 1
ATOM 1591 C C . LEU A 1 203 ? 7.108 1.312 -1.744 1.00 91.56 203 LEU A C 1
ATOM 1593 O O . LEU A 1 203 ? 7.499 2.336 -1.175 1.00 91.56 203 LEU A O 1
ATOM 1597 N N . PRO A 1 204 ? 6.246 1.377 -2.776 1.00 94.50 204 PRO A N 1
ATOM 1598 C CA . PRO A 1 204 ? 5.804 2.646 -3.360 1.00 94.50 204 PRO A CA 1
ATOM 1599 C C . PRO A 1 204 ? 4.846 3.429 -2.449 1.00 94.50 204 PRO A C 1
ATOM 1601 O O . PRO A 1 204 ? 4.685 4.642 -2.612 1.00 94.50 204 PRO A O 1
ATOM 1604 N N . TYR A 1 205 ? 4.190 2.745 -1.508 1.00 96.56 205 TYR A N 1
ATOM 1605 C CA . TYR A 1 205 ? 3.139 3.292 -0.658 1.00 96.56 205 TYR A CA 1
ATOM 1606 C C . TYR A 1 205 ? 3.524 3.245 0.815 1.00 96.56 205 TYR A C 1
ATOM 1608 O O . TYR A 1 205 ? 3.760 2.176 1.374 1.00 96.56 205 TYR A O 1
ATOM 1616 N N . LEU A 1 206 ? 3.499 4.412 1.456 1.00 95.31 206 LEU A N 1
ATOM 1617 C CA . LEU A 1 206 ? 3.721 4.579 2.886 1.00 95.31 206 LEU A CA 1
ATOM 1618 C C . LEU A 1 206 ? 2.451 5.156 3.513 1.00 95.31 206 LEU A C 1
ATOM 1620 O O . LEU A 1 206 ? 2.066 6.292 3.234 1.00 95.31 206 LEU A O 1
ATOM 1624 N N . LEU A 1 207 ? 1.794 4.402 4.385 1.00 97.00 207 LEU A N 1
ATOM 1625 C CA . LEU A 1 207 ? 0.641 4.869 5.138 1.00 97.00 207 LEU A CA 1
ATOM 1626 C C . LEU A 1 207 ? 1.106 5.329 6.519 1.00 97.00 207 LEU A C 1
ATOM 1628 O O . LEU A 1 207 ? 1.471 4.528 7.373 1.00 97.00 207 LEU A O 1
ATOM 1632 N N . LYS A 1 208 ? 1.132 6.641 6.733 1.00 96.06 208 LYS A N 1
ATOM 1633 C CA . LYS A 1 208 ? 1.567 7.266 7.986 1.00 96.06 208 LYS A CA 1
ATOM 1634 C C . LYS A 1 208 ? 0.392 7.483 8.930 1.00 96.06 208 LYS A C 1
ATOM 1636 O O . LYS A 1 208 ? -0.758 7.549 8.494 1.00 96.06 208 LYS A O 1
ATOM 1641 N N . ASP A 1 209 ? 0.691 7.683 10.213 1.00 95.81 209 ASP A N 1
ATOM 1642 C CA . ASP A 1 209 ? -0.300 8.061 11.225 1.00 95.81 209 ASP A CA 1
ATOM 1643 C C . ASP A 1 209 ? -1.444 7.039 11.369 1.00 95.81 209 ASP A C 1
ATOM 1645 O O . ASP A 1 209 ? -2.593 7.425 11.608 1.00 95.81 209 ASP A O 1
ATOM 1649 N N . VAL A 1 210 ? -1.139 5.747 11.203 1.00 96.94 210 VAL A N 1
ATOM 1650 C CA . VAL A 1 210 ? -2.158 4.702 11.072 1.00 96.94 210 VAL A CA 1
ATOM 1651 C C . VAL A 1 210 ? -2.911 4.480 12.379 1.00 96.94 210 VAL A C 1
ATOM 1653 O O . VAL A 1 210 ? -2.328 4.416 13.466 1.00 96.94 210 VAL A O 1
ATOM 1656 N N . VAL A 1 211 ? -4.229 4.347 12.248 1.00 96.25 211 VAL A N 1
ATOM 1657 C CA . VAL A 1 211 ? -5.149 3.938 13.306 1.00 96.25 211 VAL A CA 1
ATOM 1658 C C . VAL A 1 211 ? -6.028 2.793 12.812 1.00 96.25 211 VAL A C 1
ATOM 1660 O O . VAL A 1 211 ? -6.474 2.786 11.661 1.00 96.25 211 VAL A O 1
ATOM 1663 N N . LEU A 1 212 ? -6.287 1.833 13.695 1.00 96.00 212 LEU A N 1
ATOM 1664 C CA . LEU A 1 212 ? -7.246 0.762 13.457 1.00 96.00 212 LEU A CA 1
ATOM 1665 C C . LEU A 1 212 ? -8.670 1.342 13.465 1.00 96.00 212 LEU A C 1
ATOM 1667 O O . LEU A 1 212 ? -9.025 2.095 14.373 1.00 96.00 212 LEU A O 1
ATOM 1671 N N . VAL A 1 213 ? -9.463 1.018 12.443 1.00 95.56 213 VAL A N 1
ATOM 1672 C CA . VAL A 1 213 ? -10.875 1.423 12.332 1.00 95.56 213 VAL A CA 1
ATOM 1673 C C . VAL A 1 213 ? -11.798 0.257 12.673 1.00 95.56 213 VAL A C 1
ATOM 1675 O O . VAL A 1 213 ? -12.791 0.462 13.363 1.00 95.56 213 VAL A O 1
ATOM 1678 N N . GLU A 1 214 ? -11.476 -0.944 12.187 1.00 92.12 214 GLU A N 1
ATOM 1679 C CA . GLU A 1 214 ? -12.309 -2.147 12.308 1.00 92.12 214 GLU A CA 1
ATOM 1680 C C . GLU A 1 214 ? -11.427 -3.403 12.193 1.00 92.12 214 GLU A C 1
ATOM 1682 O O . GLU A 1 214 ? -10.529 -3.430 11.352 1.00 92.12 214 GLU A O 1
ATOM 1687 N N . ASP A 1 215 ? -11.651 -4.430 13.017 1.00 86.25 215 ASP A N 1
ATOM 1688 C CA . ASP A 1 215 ? -10.782 -5.619 13.149 1.00 86.25 215 ASP A CA 1
ATOM 1689 C C . ASP A 1 215 ? -11.499 -6.972 12.920 1.00 86.25 215 ASP A C 1
ATOM 1691 O O . ASP A 1 215 ? -10.967 -8.056 13.217 1.00 86.25 215 ASP A O 1
ATOM 1695 N N . ASN A 1 216 ? -12.720 -6.918 12.383 1.00 79.44 216 ASN A N 1
ATOM 1696 C CA . ASN A 1 216 ? -13.633 -8.053 12.248 1.00 79.44 216 ASN A CA 1
ATOM 1697 C C . ASN A 1 216 ? -14.467 -8.027 10.948 1.00 79.44 216 ASN A C 1
ATOM 1699 O O . ASN A 1 216 ? -15.679 -8.251 10.990 1.00 79.44 216 ASN A O 1
ATOM 1703 N N . LEU A 1 217 ? -13.814 -7.765 9.808 1.00 76.44 217 LEU A N 1
ATOM 1704 C CA . LEU A 1 217 ? -14.444 -7.756 8.479 1.00 76.44 217 LEU A CA 1
ATOM 1705 C C . LEU A 1 217 ? -14.619 -9.141 7.841 1.00 76.44 217 LEU A C 1
ATOM 1707 O O . LEU A 1 217 ? -13.842 -10.064 8.174 1.00 76.44 217 LEU A O 1
#